Protein AF-A0A2S7XQF3-F1 (afdb_monomer_lite)

Sequence (252 aa):
MITVTHRFNPLVSTAALLLALSQPLLTAQADEQAVPAAAPAPAVQPAPAAAPEAAPSFAEAARAKSDARRAAMDEQRKQRYNELRARAAEIGMDMPEQAPWEMPFPAVDDAAMKQWQDEMQTRRQERLEQQEKMRNMTPDERRAQHEQRWKKMQDDAAARGMEMPAMPNWEEVEKRHQEMNDRFDQYRKTVEQFSDEQREAAKAVFGRSARSHQRELPCNCPEMDAPRRPQMPMPMMPQPPMPAPAAPAPAQ

Organism: NCBI:txid61644

Secondary structure (DSSP, 8-state):
--------------------------------------------PPP-PPPPPPPPPHHHHHHHHHHHHHHHHHHHHHHHHHHHHHHHHHTT----SS-TTTSPPP---HHHHHHHHHHHHHHHHHHHHHHHHHHHS-HHHHHHHHHHHHHHHHHHHHHTT----SS-THHHHHHHHHHHHHHHHHHHHHHHTS-HHHHHHHHHHHTTHHHHTTS-----S-----------------PPPPPPPPPPPPP-

pLDDT: mean 77.28, std 20.08, range [38.66, 98.12]

Foldseek 3Di:
DDDDDDDDDDDDDDDDDDDDDDDDDDDDDDDDDDDDDDDDDDDDDDDDDDDPDDDDDPVVVVVVVVVVVVVVVVVVVVVVVVVVQVVCVVVVHHDDPDDPVRPDDDPQPPVNVVVVVVVVVVVVVVVVVVVVVVVPDDPVNVVVVVVVVVVVVCVVCVVVVHDDDPDDCVVVVVVVVVVVVVVVVVVVVVLVPDDPVVNVVCCVVCVVVVVVVVPDPPPVPPPPVDPPPPPPPDPPDPDPPDPDPDDDDDDD

Radius of gyration: 35.38 Å; chains: 1; bounding box: 102×83×81 Å

Structure (mmCIF, N/CA/C/O backbone):
data_AF-A0A2S7XQF3-F1
#
_entry.id   AF-A0A2S7XQF3-F1
#
loop_
_atom_site.group_PDB
_atom_site.id
_atom_site.type_symbol
_atom_site.label_atom_id
_atom_site.label_alt_id
_atom_site.label_comp_id
_atom_site.label_asym_id
_atom_site.label_entity_id
_atom_site.label_seq_id
_atom_site.pdbx_PDB_ins_code
_atom_site.Cartn_x
_atom_site.Cartn_y
_atom_site.Cartn_z
_atom_site.occupancy
_atom_site.B_iso_or_equiv
_atom_site.auth_seq_id
_atom_site.auth_comp_id
_atom_site.auth_asym_id
_atom_site.auth_atom_id
_atom_site.pdbx_PDB_model_num
ATOM 1 N N . MET A 1 1 ? -57.176 -3.938 -6.787 1.00 45.09 1 MET A N 1
ATOM 2 C CA . MET A 1 1 ? -57.021 -4.267 -5.353 1.00 45.09 1 MET A CA 1
ATOM 3 C C . MET A 1 1 ? -56.209 -5.547 -5.272 1.00 45.09 1 MET A C 1
ATOM 5 O O . MET A 1 1 ? -56.710 -6.577 -5.693 1.00 45.09 1 MET A O 1
ATOM 9 N N . ILE A 1 2 ? -54.939 -5.464 -4.871 1.00 45.53 2 ILE A N 1
ATOM 10 C CA . ILE A 1 2 ? -54.019 -6.610 -4.824 1.00 45.53 2 ILE A CA 1
ATOM 11 C C . ILE A 1 2 ? -53.685 -6.853 -3.353 1.00 45.53 2 ILE A C 1
ATOM 13 O O . ILE A 1 2 ? -53.052 -6.018 -2.715 1.00 45.53 2 ILE A O 1
ATOM 17 N N . THR A 1 3 ? -54.165 -7.962 -2.803 1.00 52.94 3 THR A N 1
ATOM 18 C CA . THR A 1 3 ? -53.869 -8.408 -1.439 1.00 52.94 3 THR A CA 1
ATOM 19 C C . THR A 1 3 ? -52.548 -9.171 -1.427 1.00 52.94 3 THR A C 1
ATOM 21 O O . THR A 1 3 ? -52.457 -10.262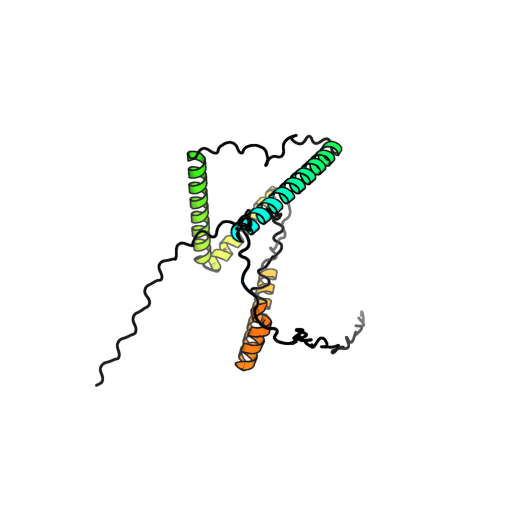 -1.987 1.00 52.94 3 THR A O 1
ATOM 24 N N . VAL A 1 4 ? -51.523 -8.598 -0.793 1.00 56.34 4 VAL A N 1
ATOM 25 C CA . VAL A 1 4 ? -50.217 -9.234 -0.574 1.00 56.34 4 VAL A CA 1
ATOM 26 C C . VAL A 1 4 ? -50.233 -9.942 0.783 1.00 56.34 4 VAL A C 1
ATOM 28 O O . VAL A 1 4 ? -50.249 -9.308 1.834 1.00 56.34 4 VAL A O 1
ATOM 31 N N . THR A 1 5 ? -50.249 -11.272 0.763 1.00 57.00 5 THR A N 1
ATOM 32 C CA . THR A 1 5 ? -50.093 -12.138 1.942 1.00 57.00 5 THR A CA 1
ATOM 33 C C . THR A 1 5 ? -48.616 -12.280 2.314 1.00 57.00 5 THR A C 1
ATOM 35 O O . THR A 1 5 ? -47.869 -12.981 1.631 1.00 57.00 5 THR A O 1
ATOM 38 N N . HIS A 1 6 ? -48.192 -11.653 3.414 1.00 54.91 6 HIS A N 1
ATOM 39 C CA . HIS A 1 6 ? -46.872 -11.873 4.012 1.00 54.91 6 HIS A CA 1
ATOM 40 C C . HIS A 1 6 ? -46.849 -13.186 4.808 1.00 54.91 6 HIS A C 1
ATOM 42 O O . HIS A 1 6 ? -47.640 -13.377 5.731 1.00 54.91 6 HIS A O 1
ATOM 48 N N . ARG A 1 7 ? -45.923 -14.092 4.470 1.00 61.28 7 ARG A N 1
ATOM 49 C CA . ARG A 1 7 ? -45.624 -15.285 5.275 1.00 61.28 7 ARG A CA 1
ATOM 50 C C . ARG A 1 7 ? -44.608 -14.925 6.361 1.00 61.28 7 ARG A C 1
ATOM 52 O O . ARG A 1 7 ? -43.475 -14.567 6.058 1.00 61.28 7 ARG A O 1
ATOM 59 N N . PHE A 1 8 ? -45.041 -15.020 7.614 1.00 56.00 8 PHE A N 1
ATOM 60 C CA . PHE A 1 8 ? -44.211 -14.931 8.814 1.00 56.00 8 PHE A CA 1
ATOM 61 C C . PHE A 1 8 ? -43.411 -16.234 8.982 1.00 56.00 8 PHE A C 1
ATOM 63 O O . PHE A 1 8 ? -44.011 -17.297 9.118 1.00 56.00 8 PHE A O 1
ATOM 70 N N . ASN A 1 9 ? -42.078 -16.158 8.999 1.00 48.88 9 ASN A N 1
ATOM 71 C CA . ASN A 1 9 ? -41.203 -17.259 9.420 1.00 48.88 9 ASN A CA 1
ATOM 72 C C . ASN A 1 9 ? -40.666 -16.951 10.829 1.00 48.88 9 ASN A C 1
ATOM 74 O O . ASN A 1 9 ? -39.838 -16.047 10.959 1.00 48.88 9 ASN A O 1
ATOM 78 N N . PRO A 1 10 ? -41.097 -17.662 11.887 1.00 60.97 10 PRO A N 1
ATOM 79 C CA . PRO A 1 10 ? -40.471 -17.548 13.196 1.00 60.97 10 PRO A CA 1
ATOM 80 C C . PRO A 1 10 ? -39.154 -18.336 13.202 1.00 60.97 10 PRO A C 1
ATOM 82 O O . PRO A 1 10 ? -39.147 -19.566 13.193 1.00 60.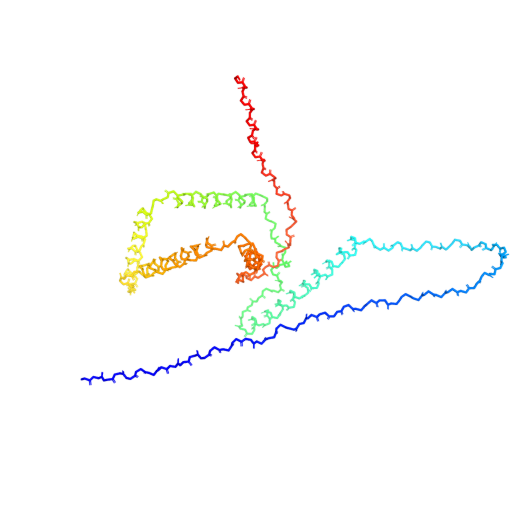97 10 PRO A O 1
ATOM 85 N N . LEU A 1 11 ? -38.025 -17.626 13.216 1.00 54.78 11 LEU A N 1
ATOM 86 C CA . LEU A 1 11 ? -36.726 -18.219 13.528 1.00 54.78 11 LEU A CA 1
ATOM 87 C C . LEU A 1 11 ? -36.658 -18.462 15.039 1.00 54.78 11 LEU A C 1
ATOM 89 O O . LEU A 1 11 ? -36.492 -17.537 15.833 1.00 54.78 11 LEU A O 1
ATOM 93 N N . VAL A 1 12 ? -36.843 -19.723 15.418 1.00 56.56 12 VAL A N 1
ATOM 94 C CA . VAL A 1 12 ? -36.672 -20.218 16.783 1.00 56.56 12 VAL A CA 1
ATOM 95 C C . VAL A 1 12 ? -35.179 -20.319 17.093 1.00 56.56 12 VAL A C 1
ATOM 97 O O . VAL A 1 12 ? -34.402 -20.917 16.355 1.00 56.56 12 VAL A O 1
ATOM 100 N N . SER A 1 13 ? -34.816 -19.697 18.208 1.00 45.16 13 SER A N 1
ATOM 101 C CA . SER A 1 13 ? -33.508 -19.688 18.851 1.00 45.16 13 SER A CA 1
ATOM 102 C C . SER A 1 13 ? -33.129 -21.078 19.382 1.00 45.16 13 SER A C 1
ATOM 104 O O . SER A 1 13 ? -33.892 -21.667 20.146 1.00 45.16 13 SER A O 1
ATOM 106 N N . THR A 1 14 ? -31.939 -21.583 19.043 1.00 48.72 14 THR A N 1
ATOM 107 C CA . THR A 1 14 ? -31.301 -22.719 19.733 1.00 48.72 14 THR A CA 1
ATOM 108 C C . THR A 1 14 ? -29.941 -22.286 20.264 1.00 48.72 14 THR A C 1
ATOM 110 O O . THR A 1 14 ? -28.915 -22.391 19.591 1.00 48.72 14 THR A O 1
ATOM 113 N N . ALA A 1 15 ? -29.960 -21.759 21.484 1.00 47.97 15 ALA A N 1
ATOM 114 C CA . ALA A 1 15 ? -28.793 -21.659 22.341 1.00 47.97 15 ALA A CA 1
ATOM 115 C C . ALA A 1 15 ? -28.404 -23.048 22.887 1.00 47.97 15 ALA A C 1
ATOM 117 O O . ALA A 1 15 ? -29.254 -23.925 23.020 1.00 47.97 15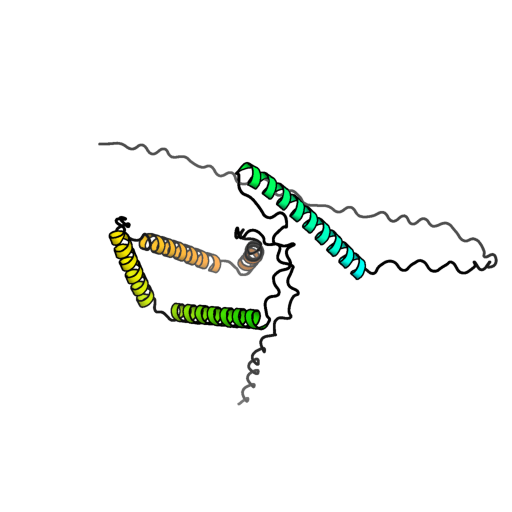 ALA A O 1
ATOM 118 N N . ALA A 1 16 ? -27.134 -23.161 23.287 1.00 49.22 16 ALA A N 1
ATOM 119 C CA . ALA A 1 16 ? -26.509 -24.242 24.054 1.00 49.22 16 ALA A CA 1
ATOM 120 C C . ALA A 1 16 ? -26.112 -25.512 23.282 1.00 49.22 16 ALA A C 1
ATOM 122 O O . ALA A 1 16 ? -26.896 -26.442 23.136 1.00 49.22 16 ALA A O 1
ATOM 123 N N . LEU A 1 17 ? -24.819 -25.617 22.945 1.00 49.56 17 LEU A N 1
ATOM 124 C CA . LEU A 1 17 ? -24.122 -26.901 23.021 1.00 49.56 17 LEU A CA 1
ATOM 125 C C . LEU A 1 17 ? -22.619 -26.715 23.323 1.00 49.56 17 LEU A C 1
ATOM 127 O O . LEU A 1 17 ? -21.814 -26.377 22.464 1.00 49.56 17 LEU A O 1
ATOM 131 N N . LEU A 1 18 ? -22.309 -26.956 24.599 1.00 49.53 18 LEU A N 1
ATOM 132 C CA . LEU A 1 18 ? -21.151 -27.684 25.129 1.00 49.53 18 LEU A CA 1
ATOM 133 C C . LEU A 1 18 ? -19.737 -27.079 25.042 1.00 49.53 18 LEU A C 1
ATOM 135 O O . LEU A 1 18 ? -18.893 -27.422 24.220 1.00 49.53 18 LEU A O 1
ATOM 139 N N . LEU A 1 19 ? -19.472 -26.306 26.095 1.00 49.16 19 LEU A N 1
ATOM 140 C CA . LEU A 1 19 ? -18.218 -26.209 26.835 1.00 49.16 19 LEU A CA 1
ATOM 141 C C . LEU A 1 19 ? -17.814 -27.602 27.382 1.00 49.16 19 LEU A C 1
ATOM 143 O O . LEU A 1 19 ? -18.357 -28.051 28.388 1.00 49.16 19 LEU A O 1
ATOM 147 N N . ALA A 1 20 ? -16.885 -28.304 26.737 1.00 48.72 20 ALA A N 1
ATOM 148 C CA . ALA A 1 20 ? -16.247 -29.492 27.312 1.00 48.72 20 ALA A CA 1
ATOM 149 C C . ALA A 1 20 ? -14.904 -29.749 26.627 1.00 48.72 20 ALA A C 1
ATOM 151 O O . ALA A 1 20 ? -14.877 -30.317 25.546 1.00 48.72 20 ALA A O 1
ATOM 152 N N . LEU A 1 21 ? -13.808 -29.307 27.250 1.00 47.75 21 LEU A N 1
ATOM 153 C CA . LEU A 1 21 ? -12.463 -29.898 27.150 1.00 47.75 21 LEU A CA 1
ATOM 154 C C . LEU A 1 21 ? -11.593 -29.291 28.266 1.00 47.75 21 LEU A C 1
ATOM 156 O O . LEU A 1 21 ? -10.608 -28.587 28.055 1.00 47.75 21 LEU A O 1
ATOM 160 N N . SER A 1 22 ? -12.025 -29.541 29.499 1.00 40.25 22 SER A N 1
ATOM 161 C CA . SER A 1 22 ? -11.222 -29.422 30.711 1.00 40.25 22 SER A CA 1
ATOM 162 C C . SER A 1 22 ? -10.484 -30.747 30.947 1.00 40.25 22 SER A C 1
ATOM 164 O O . SER A 1 22 ? -11.153 -31.738 31.212 1.00 40.25 22 SER A O 1
ATOM 166 N N . GLN A 1 23 ? -9.149 -30.726 30.789 1.00 47.47 23 GLN A N 1
ATOM 167 C CA . GLN A 1 23 ? -8.075 -31.285 31.656 1.00 47.47 23 GLN A CA 1
ATOM 168 C C . GLN A 1 23 ? -8.261 -32.679 32.327 1.00 47.47 23 GLN A C 1
ATOM 170 O O . GLN A 1 23 ? -9.360 -32.967 32.789 1.00 47.47 23 GLN A O 1
ATOM 175 N N . PRO A 1 24 ? -7.198 -33.515 32.516 1.00 54.47 24 PRO A N 1
ATOM 176 C CA . PRO A 1 24 ? -6.019 -33.124 33.315 1.00 54.47 24 PRO A CA 1
ATOM 177 C C . PRO A 1 24 ? -4.646 -33.768 32.994 1.00 54.47 24 PRO A C 1
ATOM 179 O O . PRO A 1 24 ? -4.492 -34.642 32.146 1.00 54.47 24 PRO A O 1
ATOM 182 N N . LEU A 1 25 ? -3.652 -33.256 33.737 1.00 51.41 25 LEU A N 1
ATOM 183 C CA . LEU A 1 25 ? -2.282 -33.730 33.947 1.00 51.41 25 LEU A CA 1
ATOM 184 C C . LEU A 1 25 ? -2.157 -35.249 34.161 1.00 51.41 25 LEU A C 1
ATOM 186 O O . LEU A 1 25 ? -2.931 -35.835 34.916 1.00 51.41 25 LEU A O 1
ATOM 190 N N . LEU A 1 26 ? -1.050 -35.820 33.675 1.00 51.59 26 LEU A N 1
ATOM 191 C CA . LEU A 1 26 ? -0.437 -36.997 34.289 1.00 51.59 26 LEU A CA 1
ATOM 192 C C . LEU A 1 26 ? 1.074 -36.794 34.451 1.00 51.59 26 LEU A C 1
ATOM 194 O O . LEU A 1 26 ? 1.835 -36.662 33.495 1.00 51.59 26 LEU A O 1
ATOM 198 N N . THR A 1 27 ? 1.450 -36.703 35.719 1.00 48.25 27 THR A N 1
ATOM 199 C CA . THR A 1 27 ? 2.789 -36.679 36.297 1.00 48.25 27 THR A CA 1
ATOM 200 C C . THR A 1 27 ? 3.363 -38.088 36.468 1.00 48.25 27 THR A C 1
ATOM 202 O O . THR A 1 27 ? 2.624 -39.010 36.793 1.00 48.25 27 THR A O 1
ATOM 205 N N . ALA A 1 28 ? 4.700 -38.140 36.420 1.00 45.84 28 ALA A N 1
ATOM 206 C CA . ALA A 1 28 ? 5.617 -39.046 37.125 1.00 45.84 28 ALA A CA 1
ATOM 207 C C . ALA A 1 28 ? 5.801 -40.492 36.625 1.00 45.84 28 ALA A C 1
ATOM 209 O O . ALA A 1 28 ? 4.890 -41.305 36.681 1.00 45.84 28 ALA A O 1
ATOM 210 N N . GLN A 1 29 ? 7.060 -40.839 36.325 1.00 43.69 29 GLN A N 1
ATOM 211 C CA . GLN A 1 29 ? 7.790 -41.841 37.112 1.00 43.69 29 GLN A CA 1
ATOM 212 C C . GLN A 1 29 ? 9.303 -41.704 36.876 1.00 43.69 29 GLN A C 1
ATOM 214 O O . GLN A 1 29 ? 9.803 -41.915 35.776 1.00 43.69 29 GLN A O 1
ATOM 219 N N . ALA A 1 30 ? 10.006 -41.287 37.928 1.00 42.38 30 ALA A N 1
ATOM 220 C CA . ALA A 1 30 ? 11.443 -41.441 38.075 1.00 42.38 30 ALA A CA 1
ATOM 221 C C . ALA A 1 30 ? 11.667 -42.753 38.836 1.00 42.38 30 ALA A C 1
ATOM 223 O O . ALA A 1 30 ? 11.103 -42.931 39.917 1.00 42.38 30 ALA A O 1
ATOM 224 N N . ASP A 1 31 ? 12.438 -43.666 38.253 1.00 45.09 31 ASP A N 1
ATOM 225 C CA . ASP A 1 31 ? 12.905 -44.873 38.927 1.00 45.09 31 ASP A CA 1
ATOM 226 C C . ASP A 1 31 ? 14.084 -44.512 39.839 1.00 45.09 31 ASP A C 1
ATOM 228 O O . ASP A 1 31 ? 15.155 -44.118 39.375 1.00 45.09 31 ASP A O 1
ATOM 232 N N . GLU A 1 32 ? 13.874 -44.658 41.145 1.00 43.06 32 GLU A N 1
ATOM 233 C CA . GLU A 1 32 ? 14.906 -44.611 42.176 1.00 43.06 32 GLU A CA 1
ATOM 234 C C . GLU A 1 32 ? 15.092 -46.040 42.704 1.00 43.06 32 GLU A C 1
ATOM 236 O O . GLU A 1 32 ? 14.307 -46.537 43.512 1.00 43.06 32 GLU A O 1
ATOM 241 N N . GLN A 1 33 ? 16.114 -46.736 42.199 1.00 49.88 33 GLN A N 1
ATOM 242 C CA . GLN A 1 33 ? 16.568 -48.021 42.730 1.00 49.88 33 GLN A CA 1
ATOM 243 C C . GLN A 1 33 ? 17.869 -47.815 43.508 1.00 49.88 33 GLN A C 1
ATOM 245 O O . GLN A 1 33 ? 18.918 -47.521 42.937 1.00 49.88 33 GLN A O 1
ATOM 250 N N . ALA A 1 34 ? 17.786 -48.007 44.824 1.00 46.47 34 ALA A N 1
ATOM 251 C CA . ALA A 1 34 ? 18.917 -48.105 45.734 1.00 46.47 34 ALA A CA 1
ATOM 252 C C . ALA A 1 34 ? 19.248 -49.581 46.021 1.00 46.47 34 ALA A C 1
ATOM 254 O O . ALA A 1 34 ? 18.375 -50.347 46.425 1.00 46.47 34 ALA A O 1
ATOM 255 N N . VAL A 1 35 ? 20.520 -49.964 45.872 1.00 48.16 35 VAL A N 1
ATOM 256 C CA . VAL A 1 35 ? 21.140 -51.178 46.451 1.00 48.16 35 VAL A CA 1
ATOM 257 C C . VAL A 1 35 ? 22.641 -50.891 46.711 1.00 48.16 35 VAL A C 1
ATOM 259 O O . VAL A 1 35 ? 23.136 -49.866 46.242 1.00 48.16 35 VAL A O 1
ATOM 262 N N . PRO A 1 36 ? 23.375 -51.674 47.532 1.00 51.50 36 PRO A N 1
ATOM 263 C CA . PRO A 1 36 ? 24.130 -51.144 48.660 1.00 51.50 36 PRO A CA 1
ATOM 264 C C . PRO A 1 36 ? 25.654 -51.185 48.459 1.00 51.50 36 PRO A C 1
ATOM 266 O O . PRO A 1 36 ? 26.186 -51.772 47.520 1.00 51.50 36 PRO A O 1
ATOM 269 N N . ALA A 1 37 ? 26.343 -50.559 49.413 1.00 48.84 37 ALA A N 1
ATOM 270 C CA . ALA A 1 37 ? 27.786 -50.398 49.517 1.00 48.84 37 ALA A CA 1
ATOM 271 C C . ALA A 1 37 ? 28.604 -51.706 49.456 1.00 48.84 37 ALA A C 1
ATOM 273 O O . ALA A 1 37 ? 28.355 -52.649 50.207 1.00 48.84 37 ALA A O 1
ATOM 274 N N . ALA A 1 38 ? 29.669 -51.682 48.646 1.00 44.72 38 ALA A N 1
ATOM 275 C CA . ALA A 1 38 ? 30.794 -52.612 48.687 1.00 44.72 38 ALA A CA 1
ATOM 276 C C . ALA A 1 38 ? 32.123 -51.828 48.733 1.00 44.72 38 ALA A C 1
ATOM 278 O O . ALA A 1 38 ? 32.257 -50.762 48.135 1.00 44.72 38 ALA A O 1
ATOM 279 N N . ALA A 1 39 ? 33.069 -52.357 49.510 1.00 47.22 39 ALA A N 1
ATOM 280 C CA . ALA A 1 39 ? 34.340 -51.762 49.929 1.00 47.22 39 ALA A CA 1
ATOM 281 C C . ALA A 1 39 ? 35.325 -51.420 48.779 1.00 47.22 39 ALA A C 1
ATOM 283 O O . ALA A 1 39 ? 35.248 -52.018 47.705 1.00 47.22 39 ALA A O 1
ATOM 284 N N . PRO A 1 40 ? 36.284 -50.492 48.999 1.00 49.59 40 PRO A N 1
ATOM 285 C CA . PRO A 1 40 ? 37.162 -49.984 47.949 1.00 49.59 40 PRO A CA 1
ATOM 286 C C . PRO A 1 40 ? 38.357 -50.915 47.687 1.00 49.59 40 PRO A C 1
ATOM 288 O O . PRO A 1 40 ? 39.056 -51.328 48.611 1.00 49.59 40 PRO A O 1
ATOM 291 N N . ALA A 1 41 ? 38.626 -51.182 46.409 1.00 47.12 41 ALA A N 1
ATOM 292 C CA . ALA A 1 41 ? 39.859 -51.787 45.905 1.00 47.12 41 ALA A CA 1
ATOM 293 C C . ALA A 1 41 ? 40.591 -50.778 44.986 1.00 47.12 41 ALA A C 1
ATOM 295 O O . ALA A 1 41 ? 39.946 -49.884 44.432 1.00 47.12 41 ALA A O 1
ATOM 296 N N . PRO A 1 42 ? 41.930 -50.854 44.872 1.00 50.09 42 PRO A N 1
ATOM 297 C CA . PRO A 1 42 ? 42.778 -49.730 44.476 1.00 50.09 42 PRO A CA 1
ATOM 298 C C . PRO A 1 42 ? 42.714 -49.371 42.985 1.00 50.09 42 PRO A C 1
ATOM 300 O O . PRO A 1 42 ? 42.532 -50.215 42.111 1.00 50.09 42 PRO A O 1
ATOM 303 N N . ALA A 1 43 ? 42.909 -48.075 42.736 1.00 51.12 43 ALA A N 1
ATOM 304 C CA . ALA A 1 43 ? 42.831 -47.403 41.448 1.00 51.12 43 ALA A CA 1
ATOM 305 C C . ALA A 1 43 ? 43.824 -47.947 40.406 1.00 51.12 43 ALA A C 1
ATOM 307 O O . ALA A 1 43 ? 45.040 -47.828 40.557 1.00 51.12 43 ALA A O 1
ATOM 308 N N . VAL A 1 44 ? 43.281 -48.444 39.295 1.00 51.59 44 VAL A N 1
ATOM 309 C CA . VAL A 1 44 ? 43.987 -48.560 38.016 1.00 51.59 44 VAL A CA 1
ATOM 310 C C . VAL A 1 44 ? 43.692 -47.277 37.244 1.00 51.59 44 VAL A C 1
ATOM 312 O O . VAL A 1 44 ? 42.535 -46.994 36.945 1.00 51.59 44 VAL A O 1
ATOM 315 N N . GLN A 1 45 ? 44.716 -46.469 36.967 1.00 53.50 45 GLN A N 1
ATOM 316 C CA . GLN A 1 45 ? 44.574 -45.268 36.142 1.00 53.50 45 GLN A CA 1
ATOM 317 C C . GLN A 1 45 ? 44.315 -45.677 34.680 1.00 53.50 45 GLN A C 1
ATOM 319 O O . GLN A 1 45 ? 45.162 -46.359 34.098 1.00 53.50 45 GLN A O 1
ATOM 324 N N . PRO A 1 46 ? 43.185 -45.288 34.060 1.00 51.78 46 PRO A N 1
ATOM 325 C CA . PRO A 1 46 ? 43.005 -45.437 32.625 1.00 51.78 46 PRO A CA 1
ATOM 326 C C . PRO A 1 46 ? 43.831 -44.381 31.879 1.00 51.78 46 PRO A C 1
ATOM 328 O O . PRO A 1 46 ? 43.881 -43.212 32.265 1.00 51.78 46 PRO A O 1
ATOM 331 N N . ALA A 1 47 ? 44.478 -44.816 30.798 1.00 53.47 47 ALA A N 1
ATOM 332 C CA . ALA A 1 47 ? 45.167 -43.963 29.836 1.00 53.47 47 ALA A CA 1
ATOM 333 C C . ALA A 1 47 ? 44.243 -42.834 29.325 1.00 53.47 47 ALA A C 1
ATOM 335 O O . ALA A 1 47 ? 43.031 -43.047 29.228 1.00 53.47 47 ALA A O 1
ATOM 336 N N . PRO A 1 48 ? 44.779 -41.646 28.981 1.00 53.88 48 PRO A N 1
ATOM 337 C CA . PRO A 1 48 ? 43.969 -40.524 28.523 1.00 53.88 48 PRO A CA 1
ATOM 338 C C . PRO A 1 48 ? 43.209 -40.907 27.250 1.00 53.88 48 PRO A C 1
ATOM 340 O O . PRO A 1 48 ? 43.800 -41.128 26.193 1.00 53.88 48 PRO A O 1
ATOM 343 N N . ALA A 1 49 ? 41.885 -40.990 27.372 1.00 56.19 49 ALA A N 1
ATOM 344 C CA . ALA A 1 49 ? 40.985 -41.062 26.238 1.00 56.19 49 ALA A CA 1
ATOM 345 C C . ALA A 1 49 ? 41.185 -39.808 25.376 1.00 56.19 49 ALA A C 1
ATOM 347 O O . ALA A 1 49 ? 41.244 -38.692 25.898 1.00 56.19 49 ALA A O 1
ATOM 348 N N . ALA A 1 50 ? 41.305 -40.003 24.062 1.00 57.84 50 ALA A N 1
ATOM 349 C CA . ALA A 1 50 ? 41.277 -38.915 23.097 1.00 57.84 50 ALA A CA 1
ATOM 350 C C . ALA A 1 50 ? 40.054 -38.029 23.378 1.00 57.84 50 ALA A C 1
ATOM 352 O O . ALA A 1 50 ? 38.946 -38.538 23.561 1.00 57.84 50 ALA A O 1
ATOM 353 N N . ALA A 1 51 ? 40.280 -36.718 23.475 1.00 53.78 51 ALA A N 1
ATOM 354 C CA . ALA A 1 51 ? 39.224 -35.756 23.746 1.00 53.78 51 ALA A CA 1
ATOM 355 C C . ALA A 1 51 ? 38.087 -35.941 22.722 1.00 53.78 51 ALA A C 1
ATOM 357 O O . ALA A 1 51 ? 38.376 -35.992 21.523 1.00 53.78 51 ALA A O 1
ATOM 358 N N . PRO A 1 52 ? 36.818 -36.064 23.155 1.00 61.09 52 PRO A N 1
ATOM 359 C CA . PRO A 1 52 ? 35.703 -36.103 22.223 1.00 61.09 52 PRO A CA 1
ATOM 360 C C . PRO A 1 52 ? 35.695 -34.798 21.422 1.00 61.09 52 PRO A C 1
ATOM 362 O O . PRO A 1 52 ? 35.814 -33.717 22.004 1.00 61.09 52 PRO A O 1
ATOM 365 N N . GLU A 1 53 ? 35.583 -34.905 20.096 1.00 62.56 53 GLU A N 1
ATOM 366 C CA . GLU A 1 53 ? 35.362 -33.753 19.221 1.00 62.56 53 GLU A CA 1
ATOM 367 C C . GLU A 1 53 ? 34.225 -32.907 19.802 1.00 62.56 53 GLU A C 1
ATOM 369 O O . GLU A 1 53 ? 33.137 -33.411 20.100 1.00 62.56 53 GLU A O 1
ATOM 374 N N . ALA A 1 54 ? 34.507 -31.627 20.048 1.00 70.88 54 ALA A N 1
ATOM 375 C CA . ALA A 1 54 ? 33.547 -30.722 20.654 1.00 70.88 54 ALA A CA 1
ATOM 376 C C . ALA A 1 54 ? 32.292 -30.652 19.772 1.00 70.88 54 ALA A C 1
ATOM 378 O O . ALA A 1 54 ? 32.374 -30.330 18.586 1.00 70.88 54 ALA A O 1
ATOM 379 N N . ALA A 1 55 ? 31.130 -30.961 20.352 1.00 77.31 55 ALA A N 1
ATOM 380 C CA . ALA A 1 55 ? 29.855 -30.847 19.656 1.00 77.31 55 ALA A CA 1
ATOM 381 C C . ALA A 1 55 ? 29.654 -29.406 19.140 1.00 77.31 55 ALA A C 1
ATOM 383 O O . ALA A 1 55 ? 30.041 -28.459 19.836 1.00 77.31 55 ALA A O 1
ATOM 384 N N . PRO A 1 56 ? 29.037 -29.219 17.955 1.00 78.31 56 PRO A N 1
ATOM 385 C CA . PRO A 1 56 ? 28.812 -27.892 17.402 1.00 78.31 56 PRO A CA 1
ATOM 386 C C . PRO A 1 56 ? 27.989 -27.051 18.372 1.00 78.31 56 PRO A C 1
ATOM 388 O O . PRO A 1 56 ? 27.025 -27.519 18.988 1.00 78.31 56 PRO A O 1
ATOM 391 N N . SER A 1 57 ? 28.355 -25.781 18.489 1.00 89.62 57 SER A N 1
ATOM 392 C CA . SER A 1 57 ? 27.603 -24.834 19.298 1.00 89.62 57 SER A CA 1
ATOM 393 C C . SER A 1 57 ? 26.170 -24.688 18.769 1.00 89.62 57 SER A C 1
ATOM 395 O O . SER A 1 57 ? 25.891 -24.848 17.577 1.00 89.62 57 SER A O 1
ATOM 397 N N . PHE A 1 58 ? 25.236 -24.303 19.642 1.00 89.19 58 PHE A N 1
ATOM 398 C CA . PHE A 1 58 ? 23.851 -24.028 19.239 1.00 89.19 58 PHE A CA 1
ATOM 399 C C . PHE A 1 58 ? 23.762 -23.015 18.081 1.00 89.19 58 PHE A C 1
ATOM 401 O O . PHE A 1 58 ? 22.923 -23.153 17.191 1.00 89.19 58 PHE A O 1
ATOM 408 N N . ALA A 1 59 ? 24.649 -22.013 18.060 1.00 89.62 59 ALA A N 1
ATOM 409 C CA . ALA A 1 59 ? 24.701 -21.012 16.999 1.00 89.62 59 ALA A CA 1
ATOM 410 C C . ALA A 1 59 ? 25.099 -21.617 15.640 1.00 89.62 59 ALA A C 1
ATOM 412 O O . ALA A 1 59 ? 24.528 -21.245 14.615 1.00 89.62 59 ALA A O 1
ATOM 413 N N . GLU A 1 60 ? 26.041 -22.560 15.618 1.00 91.56 60 GLU A N 1
ATOM 414 C CA . GLU A 1 60 ? 26.453 -23.269 14.400 1.00 91.56 60 GLU A CA 1
ATOM 415 C C . GLU A 1 60 ? 25.354 -24.205 13.903 1.00 91.56 60 GLU A C 1
ATOM 417 O O . GLU A 1 60 ? 25.019 -24.173 12.719 1.00 91.56 60 GLU A O 1
ATOM 422 N N . ALA A 1 61 ? 24.706 -24.948 14.804 1.00 91.62 61 ALA A N 1
ATOM 423 C CA . ALA A 1 61 ? 23.560 -25.786 14.454 1.00 91.62 61 ALA A CA 1
ATOM 424 C C . ALA A 1 61 ? 22.391 -24.957 13.880 1.00 91.62 61 ALA A C 1
ATOM 426 O O . ALA A 1 61 ? 21.747 -25.361 12.908 1.00 91.62 61 ALA A O 1
ATOM 427 N N . ALA A 1 62 ? 22.129 -23.768 14.438 1.00 91.50 62 ALA A N 1
ATOM 428 C CA . ALA A 1 62 ? 21.104 -22.857 13.932 1.00 91.50 62 ALA A CA 1
ATOM 429 C C . ALA A 1 62 ? 21.443 -22.301 12.537 1.00 91.50 62 ALA A C 1
ATOM 431 O O . ALA A 1 62 ? 20.555 -22.233 11.682 1.00 91.50 62 ALA A O 1
ATOM 432 N N . ARG A 1 63 ? 22.712 -21.942 12.285 1.00 94.31 63 ARG A N 1
ATOM 433 C CA . ARG A 1 63 ? 23.187 -21.513 10.956 1.00 94.31 63 ARG A CA 1
ATOM 434 C C . ARG A 1 63 ? 23.063 -22.639 9.934 1.00 94.31 63 ARG A C 1
ATOM 436 O O . ARG A 1 63 ? 22.391 -22.446 8.929 1.00 94.31 63 ARG A O 1
ATOM 443 N N . ALA A 1 64 ? 23.558 -23.836 10.251 1.00 94.94 64 ALA A N 1
ATOM 444 C CA . ALA A 1 64 ? 23.464 -24.999 9.370 1.00 94.94 64 ALA A CA 1
ATOM 445 C C . ALA A 1 64 ? 22.007 -25.333 9.004 1.00 94.94 64 ALA A C 1
ATOM 447 O O . ALA A 1 64 ? 21.685 -25.577 7.842 1.00 94.94 64 ALA A O 1
ATOM 448 N N . LYS A 1 65 ? 21.085 -25.267 9.976 1.00 94.75 65 LYS A N 1
ATOM 449 C CA . LYS A 1 65 ? 19.649 -25.458 9.721 1.00 94.75 65 LYS A CA 1
ATOM 450 C C . LYS A 1 65 ? 19.059 -24.366 8.823 1.00 94.75 65 LYS A C 1
ATOM 452 O O . LYS A 1 65 ? 18.188 -24.654 8.002 1.00 94.75 65 LYS A O 1
ATOM 457 N N . SER A 1 66 ? 19.491 -23.118 8.996 1.00 93.31 66 SER A N 1
ATOM 458 C CA . SER A 1 66 ? 19.076 -22.004 8.140 1.00 93.31 66 SER A CA 1
ATOM 459 C C . SER A 1 66 ? 19.571 -22.188 6.705 1.00 93.31 66 SER A C 1
ATOM 461 O O . SER A 1 66 ? 18.794 -22.003 5.770 1.00 93.31 66 SER A O 1
ATOM 463 N N . ASP A 1 67 ? 20.825 -22.596 6.529 1.00 95.50 67 ASP A N 1
ATOM 464 C CA . ASP A 1 67 ? 21.428 -22.813 5.213 1.00 95.50 67 ASP A CA 1
ATOM 465 C C . ASP A 1 67 ? 20.779 -23.996 4.491 1.00 95.50 67 ASP A C 1
ATOM 467 O O . ASP A 1 67 ? 20.414 -23.875 3.323 1.00 95.50 67 ASP A O 1
ATOM 471 N N . ALA A 1 68 ? 20.502 -25.091 5.207 1.00 96.06 68 ALA A N 1
ATOM 472 C CA . ALA A 1 68 ? 19.752 -26.225 4.668 1.00 96.06 68 ALA A CA 1
ATOM 473 C C . ALA A 1 68 ? 18.343 -25.820 4.204 1.00 96.06 68 ALA A C 1
ATOM 475 O O . ALA A 1 68 ? 17.887 -26.237 3.140 1.00 96.06 68 ALA A O 1
ATOM 476 N N . ARG A 1 69 ? 17.651 -24.963 4.969 1.00 96.38 69 ARG A N 1
ATOM 477 C CA . ARG A 1 69 ? 16.341 -24.436 4.564 1.00 96.38 69 ARG A CA 1
ATOM 478 C C . ARG A 1 69 ? 16.445 -23.562 3.317 1.00 96.38 69 ARG A C 1
ATOM 480 O O . ARG A 1 69 ? 15.596 -23.677 2.441 1.00 96.38 69 ARG A O 1
ATOM 487 N N . ARG A 1 70 ? 17.461 -22.698 3.235 1.00 94.50 70 ARG A N 1
ATOM 488 C CA . ARG A 1 70 ? 17.691 -21.852 2.058 1.00 94.50 70 ARG A CA 1
ATOM 489 C C . ARG A 1 70 ? 17.957 -22.709 0.818 1.00 94.50 70 ARG A C 1
ATOM 491 O O . ARG A 1 70 ? 17.293 -22.501 -0.189 1.00 94.50 70 ARG A O 1
ATOM 498 N N . ALA A 1 71 ? 18.820 -23.719 0.926 1.00 96.00 71 ALA A N 1
ATOM 499 C CA . ALA A 1 71 ? 19.106 -24.644 -0.169 1.00 96.00 71 ALA A CA 1
ATOM 500 C C . ALA A 1 71 ? 17.844 -25.379 -0.656 1.00 96.00 71 ALA A C 1
ATOM 502 O O . ALA A 1 71 ? 17.587 -25.427 -1.857 1.00 96.00 71 ALA A O 1
ATOM 503 N N . ALA A 1 72 ? 17.011 -25.874 0.267 1.00 96.31 72 ALA A N 1
ATOM 504 C CA . ALA A 1 72 ? 15.747 -26.524 -0.082 1.00 96.31 72 ALA A CA 1
ATOM 505 C C . ALA A 1 72 ? 14.765 -25.569 -0.792 1.00 96.31 72 ALA A C 1
ATOM 507 O O . ALA A 1 72 ? 14.098 -25.957 -1.750 1.00 96.31 72 ALA A O 1
ATOM 508 N N . MET A 1 73 ? 14.685 -24.309 -0.352 1.00 95.44 73 MET A N 1
ATOM 509 C CA . MET A 1 73 ? 13.847 -23.293 -1.001 1.00 95.44 73 MET A CA 1
ATOM 510 C C . MET A 1 73 ? 14.353 -22.935 -2.402 1.00 95.44 73 MET A C 1
ATOM 512 O O . MET A 1 73 ? 13.544 -22.783 -3.318 1.00 95.44 73 MET A O 1
ATOM 516 N N . ASP A 1 74 ? 15.671 -22.836 -2.588 1.00 94.88 74 ASP A N 1
ATOM 517 C CA . ASP A 1 74 ? 16.279 -22.572 -3.894 1.00 94.88 74 ASP A CA 1
ATOM 518 C C . ASP A 1 74 ? 16.015 -23.723 -4.873 1.00 94.88 74 ASP A C 1
ATOM 520 O O . ASP A 1 74 ? 15.675 -23.479 -6.032 1.00 94.88 74 ASP A O 1
ATOM 524 N N . GLU A 1 75 ? 16.077 -24.974 -4.413 1.00 96.56 75 GLU A N 1
ATOM 525 C CA . GLU A 1 75 ? 15.733 -26.141 -5.229 1.00 96.56 75 GLU A CA 1
ATOM 526 C C . GLU A 1 75 ? 14.255 -26.128 -5.652 1.00 96.56 75 GLU A C 1
ATOM 528 O O . GLU A 1 75 ? 13.951 -26.237 -6.843 1.00 96.56 75 GLU A O 1
ATOM 533 N N . GLN A 1 76 ? 13.331 -25.879 -4.717 1.00 96.31 76 GLN A N 1
ATOM 534 C CA . GLN A 1 76 ? 11.905 -25.726 -5.039 1.00 96.31 76 GLN A CA 1
ATOM 535 C C . GLN A 1 76 ? 11.648 -24.566 -6.007 1.00 96.31 76 GLN A C 1
ATOM 537 O O . GLN A 1 76 ? 10.746 -24.618 -6.845 1.00 96.31 76 GLN A O 1
ATOM 542 N N . ARG A 1 77 ? 12.417 -23.479 -5.901 1.00 96.12 77 ARG A N 1
ATOM 543 C CA . ARG A 1 77 ? 12.311 -22.339 -6.815 1.00 96.12 77 ARG A CA 1
ATOM 544 C C . ARG A 1 77 ? 12.735 -22.719 -8.234 1.00 96.12 77 ARG A C 1
ATOM 546 O O . ARG A 1 77 ? 12.038 -22.354 -9.178 1.00 96.12 77 ARG A O 1
ATOM 553 N N . LYS A 1 78 ? 13.825 -23.479 -8.381 1.00 96.25 78 LYS A N 1
ATOM 554 C CA . LYS A 1 78 ? 14.296 -24.002 -9.676 1.00 96.25 78 LYS A CA 1
ATOM 555 C C . LYS A 1 78 ? 13.288 -24.963 -10.299 1.00 96.25 78 LYS A C 1
ATOM 557 O O . LYS A 1 78 ? 12.969 -24.819 -11.475 1.00 96.25 78 LYS A O 1
ATOM 562 N N . GLN A 1 79 ? 12.730 -25.880 -9.507 1.00 97.38 79 GLN A N 1
ATOM 563 C CA . GLN A 1 79 ? 11.687 -26.804 -9.968 1.00 97.38 79 GLN A CA 1
ATOM 564 C C . GLN A 1 79 ? 10.475 -26.042 -10.521 1.00 97.38 79 GLN A C 1
ATOM 566 O O . GLN A 1 79 ? 10.102 -26.238 -11.677 1.00 97.38 79 GLN A O 1
ATOM 571 N N . ARG A 1 80 ? 9.947 -25.076 -9.755 1.00 97.56 80 ARG A N 1
ATOM 572 C CA . ARG A 1 80 ? 8.835 -24.216 -10.199 1.00 97.56 80 ARG A CA 1
ATOM 573 C C . ARG A 1 80 ? 9.149 -23.445 -11.483 1.00 97.56 80 ARG A C 1
ATOM 575 O O . ARG A 1 80 ? 8.258 -23.239 -12.301 1.00 97.56 80 ARG A O 1
ATOM 582 N N . TYR A 1 81 ? 10.394 -23.012 -11.674 1.00 97.25 81 TYR A N 1
ATOM 583 C CA . TYR A 1 81 ? 10.796 -22.313 -12.895 1.00 97.25 81 TYR A CA 1
ATOM 584 C C . TYR A 1 81 ? 10.806 -23.220 -14.124 1.00 97.25 81 TYR A C 1
ATOM 586 O O . TYR A 1 81 ? 10.319 -22.827 -15.180 1.00 97.25 81 TYR A O 1
ATOM 594 N N . ASN A 1 82 ? 11.323 -24.440 -13.978 1.00 96.94 82 ASN A N 1
ATOM 595 C CA . ASN A 1 82 ? 11.363 -25.416 -15.062 1.00 96.94 82 ASN A CA 1
ATOM 596 C C . ASN A 1 82 ? 9.949 -25.831 -15.484 1.00 96.94 82 ASN A C 1
ATOM 598 O O . ASN A 1 82 ? 9.659 -25.902 -16.676 1.00 96.94 82 ASN A O 1
ATOM 602 N N . GLU A 1 83 ? 9.050 -26.028 -14.517 1.00 97.75 83 GLU A N 1
ATOM 603 C CA . GLU A 1 83 ? 7.630 -26.270 -14.791 1.00 97.75 83 GLU A CA 1
ATOM 604 C C . GLU A 1 83 ? 6.980 -25.089 -15.521 1.00 97.75 83 GLU A C 1
ATOM 606 O O . GLU A 1 83 ? 6.241 -25.282 -16.487 1.00 97.75 83 GLU A O 1
ATOM 611 N N . LEU A 1 84 ? 7.268 -23.858 -15.087 1.00 97.81 84 LEU A N 1
ATOM 612 C CA . LEU A 1 84 ? 6.758 -22.654 -15.737 1.00 97.81 84 LEU A CA 1
ATOM 613 C C . LEU A 1 84 ? 7.258 -22.542 -17.183 1.00 97.81 84 LEU A C 1
ATOM 615 O O . LEU A 1 84 ? 6.469 -22.218 -18.067 1.00 97.81 84 LEU A O 1
ATOM 619 N N . ARG A 1 85 ? 8.532 -22.865 -17.437 1.00 97.88 85 ARG A N 1
ATOM 620 C CA . ARG A 1 85 ? 9.103 -22.896 -18.790 1.00 97.88 85 ARG A CA 1
ATOM 621 C C . ARG A 1 85 ? 8.426 -23.945 -19.665 1.00 97.88 85 ARG A C 1
ATOM 623 O O . ARG A 1 85 ? 8.089 -23.635 -20.802 1.00 97.88 85 ARG A O 1
ATOM 630 N N . ALA A 1 86 ? 8.198 -25.152 -19.147 1.00 97.69 86 ALA A N 1
ATOM 631 C CA . ALA A 1 86 ? 7.497 -26.199 -19.888 1.00 97.69 86 ALA A CA 1
ATOM 632 C C . ALA A 1 86 ? 6.088 -25.739 -20.304 1.00 97.69 86 ALA A C 1
ATOM 634 O O . ALA A 1 86 ? 5.729 -25.837 -21.474 1.00 97.69 86 ALA A O 1
ATOM 635 N N . ARG A 1 87 ? 5.335 -25.127 -19.381 1.00 98.06 87 ARG A N 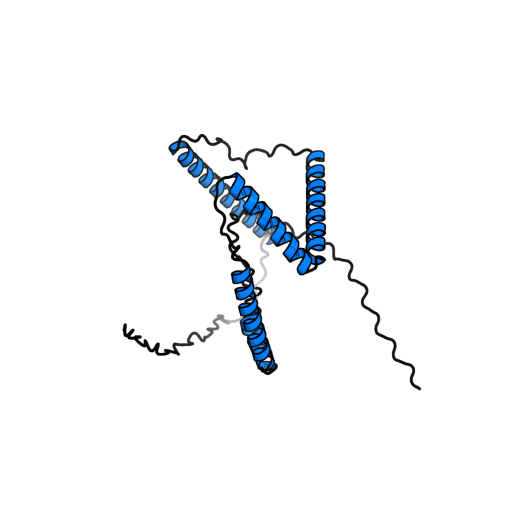1
ATOM 636 C CA . ARG A 1 87 ? 4.004 -24.563 -19.675 1.00 98.06 87 ARG A CA 1
ATOM 637 C C . ARG A 1 87 ? 4.046 -23.395 -20.659 1.00 98.06 87 ARG A C 1
ATOM 639 O O . ARG A 1 87 ? 3.156 -23.265 -21.490 1.00 98.06 87 ARG A O 1
ATOM 646 N N . ALA A 1 88 ? 5.054 -22.531 -20.569 1.00 97.69 88 ALA A N 1
ATOM 647 C CA . ALA A 1 88 ? 5.220 -21.433 -21.516 1.00 97.69 88 ALA A CA 1
ATOM 648 C C . ALA A 1 88 ? 5.495 -21.964 -22.933 1.00 97.69 88 ALA A C 1
ATOM 650 O O . ALA A 1 88 ? 4.861 -21.508 -23.886 1.00 97.69 88 ALA A O 1
ATOM 651 N N . ALA A 1 89 ? 6.341 -22.992 -23.053 1.00 97.56 89 ALA A N 1
ATOM 652 C CA . ALA A 1 89 ? 6.636 -23.649 -24.322 1.00 97.56 89 ALA A CA 1
ATOM 653 C C . ALA A 1 89 ? 5.390 -24.303 -24.948 1.00 97.56 89 ALA A C 1
ATOM 655 O O . ALA A 1 89 ? 5.199 -24.196 -26.158 1.00 97.56 89 ALA A O 1
ATOM 656 N N . GLU A 1 90 ? 4.500 -24.897 -24.145 1.00 98.06 90 GLU A N 1
ATOM 657 C CA . GLU A 1 90 ? 3.209 -25.432 -24.619 1.00 98.06 90 GLU A CA 1
ATOM 658 C C . GLU A 1 90 ? 2.308 -24.356 -25.256 1.00 98.06 90 GLU A C 1
ATOM 660 O O . GLU A 1 90 ? 1.544 -24.653 -26.173 1.00 98.06 90 GLU A O 1
ATOM 665 N N . ILE A 1 91 ? 2.415 -23.098 -24.812 1.00 98.12 91 ILE A N 1
ATOM 666 C CA . ILE A 1 91 ? 1.643 -21.949 -25.328 1.00 98.12 91 ILE A CA 1
ATOM 667 C C . ILE A 1 91 ? 2.411 -21.220 -26.456 1.00 98.12 91 ILE A C 1
ATOM 669 O O . ILE A 1 91 ? 1.928 -20.241 -27.025 1.00 98.12 91 ILE A O 1
ATOM 673 N N . GLY A 1 92 ? 3.606 -21.696 -26.822 1.00 97.31 92 GLY A N 1
ATOM 674 C CA . GLY A 1 92 ? 4.466 -21.060 -27.824 1.00 97.31 92 GLY A CA 1
ATOM 675 C C . GLY A 1 92 ? 5.168 -19.794 -27.324 1.00 97.31 92 GLY A C 1
ATOM 676 O O . GLY A 1 92 ? 5.599 -18.974 -28.133 1.00 97.31 92 GLY A O 1
ATOM 677 N N . MET A 1 93 ? 5.275 -19.614 -26.004 1.00 97.62 93 MET A N 1
ATOM 678 C CA . MET A 1 93 ? 6.033 -18.529 -25.389 1.00 97.62 93 MET A CA 1
ATOM 679 C C . MET A 1 93 ? 7.418 -19.030 -24.977 1.00 97.62 93 MET A C 1
ATOM 681 O O . MET A 1 93 ? 7.544 -19.930 -24.149 1.00 97.62 93 MET A O 1
ATOM 685 N N . ASP A 1 94 ? 8.462 -18.424 -25.538 1.00 95.56 94 ASP A N 1
ATOM 686 C CA . ASP A 1 94 ? 9.839 -18.744 -25.174 1.00 95.56 94 ASP A CA 1
ATOM 687 C C . ASP A 1 94 ? 10.228 -18.035 -23.867 1.00 95.56 94 ASP A C 1
ATOM 689 O O . ASP A 1 94 ? 10.046 -16.823 -23.716 1.00 95.56 94 ASP A O 1
ATOM 693 N N . MET A 1 95 ? 10.731 -18.801 -22.899 1.00 96.50 95 MET A N 1
ATOM 694 C CA . MET A 1 95 ? 11.197 -18.287 -21.611 1.00 96.50 95 MET A CA 1
ATOM 695 C C . MET A 1 95 ? 12.709 -18.486 -21.484 1.00 96.50 95 MET A C 1
ATOM 697 O O . MET A 1 95 ? 13.199 -19.549 -21.861 1.00 96.50 95 MET A O 1
ATOM 701 N N . PRO A 1 96 ? 13.444 -17.534 -20.870 1.00 95.56 96 PRO A N 1
ATOM 702 C CA . PRO A 1 96 ? 14.891 -17.643 -20.703 1.00 95.56 96 PRO A CA 1
ATOM 703 C C . PRO A 1 96 ? 15.326 -18.978 -20.086 1.00 95.56 96 PRO A C 1
ATOM 705 O O . PRO A 1 96 ? 14.702 -19.466 -19.138 1.00 95.56 96 PRO A O 1
ATOM 708 N N . GLU A 1 97 ? 16.423 -19.552 -20.595 1.00 94.44 97 GLU A N 1
ATOM 709 C CA . GLU A 1 97 ? 17.000 -20.798 -20.069 1.00 94.44 97 GLU A CA 1
ATOM 710 C C . GLU A 1 97 ? 17.553 -20.631 -18.643 1.00 94.44 97 GLU A C 1
ATOM 712 O O . GLU A 1 97 ? 17.528 -21.562 -17.833 1.00 94.44 97 GLU A O 1
ATOM 717 N N . GLN A 1 98 ? 17.970 -19.418 -18.292 1.00 93.81 98 GLN A N 1
ATOM 718 C CA . GLN A 1 98 ? 18.421 -19.087 -16.950 1.00 93.81 98 GLN A CA 1
ATOM 719 C C . GLN A 1 98 ? 17.354 -18.292 -16.206 1.00 93.81 98 GLN A C 1
ATOM 721 O O . GLN A 1 98 ? 16.769 -17.349 -16.742 1.00 93.81 98 GLN A O 1
ATOM 726 N N . ALA A 1 99 ? 17.097 -18.669 -14.953 1.00 92.62 99 ALA A N 1
ATOM 727 C CA . ALA A 1 99 ? 16.128 -17.951 -14.148 1.00 92.62 99 ALA A CA 1
ATOM 728 C C . ALA A 1 99 ? 16.592 -16.511 -13.889 1.00 92.62 99 ALA A C 1
ATOM 730 O O . ALA A 1 99 ? 17.776 -16.283 -13.633 1.00 92.62 99 ALA A O 1
ATOM 731 N N . PRO A 1 100 ? 15.680 -15.524 -13.871 1.00 90.25 100 PRO A N 1
ATOM 732 C CA . PRO A 1 100 ? 16.062 -14.122 -13.719 1.00 90.25 100 PRO A CA 1
ATOM 733 C C . PRO A 1 100 ? 16.736 -13.810 -12.373 1.00 90.25 100 PRO A C 1
ATOM 735 O O . PRO A 1 100 ? 17.402 -12.790 -12.263 1.00 90.25 100 PRO A O 1
ATOM 738 N N . TRP A 1 101 ? 16.587 -14.671 -11.356 1.00 89.44 101 TRP A N 1
ATOM 739 C CA . TRP A 1 101 ? 17.295 -14.549 -10.071 1.00 89.44 101 TRP A CA 1
ATOM 740 C C . TRP A 1 101 ? 18.674 -15.220 -10.044 1.00 89.44 101 TRP A C 1
ATOM 742 O O . TRP A 1 101 ? 19.429 -14.980 -9.107 1.00 89.44 101 TRP A O 1
ATOM 752 N N . GLU A 1 102 ? 18.982 -16.092 -11.007 1.00 90.62 102 GLU A N 1
ATOM 753 C CA . GLU A 1 102 ? 20.324 -16.670 -11.175 1.00 90.62 102 GLU A CA 1
ATOM 754 C C . GLU A 1 102 ? 21.210 -15.781 -12.038 1.00 90.62 102 GLU A C 1
ATOM 756 O O . GLU A 1 102 ? 22.435 -15.857 -11.947 1.00 90.62 102 GLU A O 1
ATOM 761 N N . MET A 1 103 ? 20.598 -14.925 -12.859 1.00 86.88 103 MET A N 1
ATOM 762 C CA . MET A 1 103 ? 21.347 -13.905 -13.566 1.00 86.88 103 MET A CA 1
ATOM 763 C C . MET A 1 103 ? 21.990 -12.972 -12.535 1.00 86.88 103 MET A C 1
ATOM 765 O O . MET A 1 103 ? 21.289 -12.480 -11.642 1.00 86.88 103 MET A O 1
ATOM 769 N N . PRO A 1 104 ? 23.307 -12.714 -12.632 1.00 84.38 104 PRO A N 1
ATOM 770 C CA . PRO A 1 104 ? 23.916 -11.677 -11.825 1.00 84.38 104 PRO A CA 1
ATOM 771 C C . PRO A 1 104 ? 23.156 -10.393 -12.136 1.00 84.38 104 PRO A C 1
ATOM 773 O O . PRO A 1 104 ? 23.082 -9.978 -13.296 1.00 84.38 104 PRO A O 1
ATOM 776 N N . PHE A 1 105 ? 22.543 -9.793 -11.112 1.00 79.50 105 PHE A N 1
ATOM 777 C CA . PHE A 1 105 ? 21.989 -8.460 -11.282 1.00 79.50 105 PHE A CA 1
ATOM 778 C C . PHE A 1 105 ? 23.114 -7.598 -11.853 1.00 79.50 105 PHE A C 1
ATOM 780 O O . PHE A 1 105 ? 24.228 -7.656 -11.314 1.00 79.50 105 PHE A O 1
ATOM 787 N N . PRO A 1 106 ? 22.871 -6.861 -12.953 1.00 80.19 106 PRO A N 1
ATOM 788 C CA . PRO A 1 106 ? 23.871 -5.934 -13.448 1.00 80.19 106 PRO A CA 1
ATOM 789 C C . PRO A 1 106 ? 24.283 -5.080 -12.256 1.00 80.19 106 PRO A C 1
ATOM 791 O O . PRO A 1 106 ? 23.408 -4.612 -11.521 1.00 80.19 106 PRO A O 1
ATOM 794 N N . ALA A 1 107 ? 25.590 -4.977 -12.007 1.00 80.00 107 ALA A N 1
ATOM 795 C CA . ALA A 1 107 ? 26.092 -4.173 -10.907 1.00 80.00 107 ALA A CA 1
ATOM 796 C C . ALA A 1 107 ? 25.495 -2.775 -11.077 1.00 80.00 107 ALA A C 1
ATOM 798 O O . ALA A 1 107 ? 25.801 -2.076 -12.044 1.00 80.00 107 ALA A O 1
ATOM 799 N N . VAL A 1 108 ? 24.546 -2.429 -10.207 1.00 83.94 108 VAL A N 1
ATOM 800 C CA . VAL A 1 108 ? 23.945 -1.106 -10.237 1.00 83.94 108 VAL A CA 1
ATOM 801 C C . VAL A 1 108 ? 25.041 -0.186 -9.741 1.00 83.94 108 VAL A C 1
ATOM 803 O O . VAL A 1 108 ? 25.526 -0.369 -8.627 1.00 83.94 108 VAL A O 1
ATOM 806 N N . ASP A 1 109 ? 25.463 0.743 -10.592 1.00 89.81 109 ASP A N 1
ATOM 807 C CA . ASP A 1 109 ? 26.433 1.768 -10.226 1.00 89.81 109 ASP A CA 1
ATOM 808 C C . ASP A 1 109 ? 25.987 2.444 -8.917 1.00 89.81 109 ASP A C 1
ATOM 810 O O . ASP A 1 109 ? 24.807 2.780 -8.750 1.00 89.81 109 ASP A O 1
ATOM 814 N N . ASP A 1 110 ? 26.918 2.642 -7.984 1.00 90.69 110 ASP A N 1
ATOM 815 C CA . ASP A 1 110 ? 26.657 3.294 -6.700 1.00 90.69 110 ASP A CA 1
ATOM 816 C C . ASP A 1 110 ? 26.016 4.677 -6.907 1.00 90.69 110 ASP A C 1
ATOM 818 O O . ASP A 1 110 ? 25.150 5.094 -6.130 1.00 90.69 110 ASP A O 1
ATOM 822 N N . ALA A 1 111 ? 26.372 5.368 -7.999 1.00 94.69 111 ALA A N 1
ATOM 823 C CA . ALA A 1 111 ? 25.751 6.633 -8.381 1.00 94.69 111 ALA A CA 1
ATOM 824 C C . ALA A 1 111 ? 24.263 6.472 -8.743 1.00 94.69 111 ALA A C 1
ATOM 826 O O . ALA A 1 111 ? 23.426 7.250 -8.276 1.00 94.69 111 ALA A O 1
ATOM 827 N N . ALA A 1 112 ? 23.911 5.435 -9.509 1.00 92.19 112 ALA A N 1
ATOM 828 C CA . ALA A 1 112 ? 22.525 5.132 -9.860 1.00 92.19 112 ALA A CA 1
ATOM 829 C C . ALA A 1 112 ? 21.708 4.711 -8.625 1.00 92.19 112 ALA A C 1
ATOM 831 O O . ALA A 1 112 ? 20.563 5.141 -8.460 1.00 92.19 112 ALA A O 1
ATOM 832 N N . MET A 1 113 ? 22.303 3.938 -7.708 1.00 92.12 113 MET A N 1
ATOM 833 C CA . MET A 1 113 ? 21.668 3.589 -6.432 1.00 92.12 113 MET A CA 1
ATOM 834 C C . MET A 1 113 ? 21.395 4.820 -5.568 1.00 92.12 113 MET A C 1
ATOM 836 O O . MET A 1 113 ? 20.325 4.915 -4.964 1.00 92.12 113 MET A O 1
ATOM 840 N N . LYS A 1 114 ? 22.333 5.769 -5.512 1.00 95.12 114 LYS A N 1
ATOM 841 C CA . LYS A 1 114 ? 22.141 7.025 -4.783 1.00 95.12 114 LYS A CA 1
ATOM 842 C C . LYS A 1 114 ? 21.024 7.865 -5.400 1.00 95.12 114 LYS A C 1
ATOM 844 O O . LYS A 1 114 ? 20.133 8.290 -4.673 1.00 95.12 114 LYS A O 1
ATOM 849 N N . GLN A 1 115 ? 21.008 8.017 -6.724 1.00 95.69 115 GLN A N 1
ATOM 850 C CA . GLN A 1 115 ? 19.938 8.734 -7.422 1.00 95.69 115 GLN A CA 1
ATOM 851 C C . GLN A 1 115 ? 18.562 8.122 -7.129 1.00 95.69 115 GLN A C 1
ATOM 853 O O . GLN A 1 115 ? 17.616 8.847 -6.830 1.00 95.69 115 GLN A O 1
ATOM 858 N N . TRP A 1 116 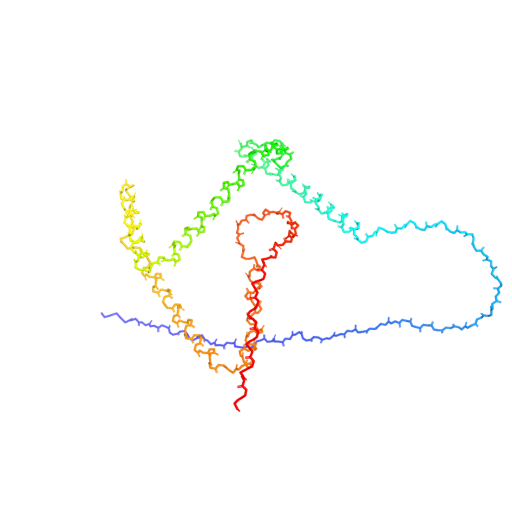? 18.451 6.792 -7.158 1.00 95.12 116 TRP A N 1
ATOM 859 C CA . TRP A 1 116 ? 17.206 6.104 -6.820 1.00 95.12 116 TRP A CA 1
ATOM 860 C C . TRP A 1 116 ? 16.785 6.330 -5.360 1.00 95.12 116 TRP A C 1
ATOM 862 O O . TRP A 1 116 ? 15.601 6.520 -5.075 1.00 95.12 116 TRP A O 1
ATOM 872 N N . GLN A 1 117 ? 17.734 6.331 -4.418 1.00 94.06 117 GLN A N 1
ATOM 873 C CA . GLN A 1 117 ? 17.446 6.624 -3.012 1.00 94.06 117 GLN A CA 1
ATOM 874 C C . GLN A 1 117 ? 16.959 8.059 -2.819 1.00 94.06 117 GLN A C 1
ATOM 876 O O . GLN A 1 117 ? 15.960 8.258 -2.125 1.00 94.06 117 GLN A O 1
ATOM 881 N N . ASP A 1 118 ? 17.626 9.025 -3.446 1.00 96.81 118 ASP A N 1
ATOM 882 C CA . ASP A 1 118 ? 17.256 10.437 -3.389 1.00 96.81 118 ASP A CA 1
ATOM 883 C C . ASP A 1 118 ? 15.857 10.637 -3.988 1.00 96.81 118 ASP A C 1
ATOM 885 O O . ASP A 1 118 ? 14.980 11.204 -3.340 1.00 96.81 118 ASP A O 1
ATOM 889 N N . GLU A 1 119 ? 15.578 10.041 -5.149 1.00 95.62 119 GLU A N 1
ATOM 890 C CA . GLU A 1 119 ? 14.251 10.073 -5.767 1.00 95.62 119 GLU A CA 1
ATOM 891 C C . GLU A 1 119 ? 13.174 9.450 -4.861 1.00 95.62 119 GLU A C 1
ATOM 893 O O . GLU A 1 119 ? 12.081 9.998 -4.694 1.00 95.62 119 GLU A O 1
ATOM 898 N N . MET A 1 120 ? 13.468 8.317 -4.218 1.00 95.12 120 MET A N 1
ATOM 899 C CA . MET A 1 120 ? 12.546 7.676 -3.277 1.00 95.12 120 MET A CA 1
ATOM 900 C C . MET A 1 120 ? 12.296 8.519 -2.024 1.00 95.12 120 MET A C 1
ATOM 902 O O . MET A 1 120 ? 11.194 8.463 -1.461 1.00 95.12 120 MET A O 1
ATOM 906 N N . GLN A 1 121 ? 13.291 9.285 -1.572 1.00 95.81 121 GLN A N 1
ATOM 907 C CA . GLN A 1 121 ? 13.138 10.242 -0.480 1.00 95.81 121 GLN A CA 1
ATOM 908 C C . GLN A 1 121 ? 12.285 11.433 -0.911 1.00 95.81 121 GLN A C 1
ATOM 910 O O . GLN A 1 121 ? 11.340 11.764 -0.198 1.00 95.81 121 GLN A O 1
ATOM 915 N N . THR A 1 122 ? 12.526 11.998 -2.094 1.00 97.38 122 THR A N 1
ATOM 916 C CA . THR A 1 122 ? 11.704 13.074 -2.661 1.00 97.38 122 THR A CA 1
ATOM 917 C C . THR A 1 122 ? 10.251 12.635 -2.806 1.00 97.38 122 THR A C 1
ATOM 919 O O . THR A 1 122 ? 9.369 13.244 -2.207 1.00 97.38 122 THR A O 1
ATOM 922 N N . ARG A 1 123 ? 9.979 11.489 -3.449 1.00 96.12 123 ARG A N 1
ATOM 923 C CA . ARG A 1 123 ? 8.609 10.950 -3.556 1.00 96.12 123 ARG A CA 1
ATOM 924 C C . ARG A 1 123 ? 7.972 10.690 -2.190 1.00 96.12 123 ARG A C 1
ATOM 926 O O . ARG A 1 123 ? 6.750 10.703 -2.052 1.00 96.12 123 ARG A O 1
ATOM 933 N N . ARG A 1 124 ? 8.769 10.367 -1.164 1.00 95.31 124 ARG A N 1
ATOM 934 C CA . ARG A 1 124 ? 8.260 10.210 0.205 1.00 95.31 124 ARG A CA 1
ATOM 935 C C . ARG A 1 124 ? 7.861 11.559 0.795 1.00 95.31 124 ARG A C 1
ATOM 937 O O . ARG A 1 124 ? 6.796 11.617 1.399 1.00 95.31 124 ARG A O 1
ATOM 944 N N . GLN A 1 125 ? 8.685 12.588 0.632 1.00 96.75 125 GLN A N 1
ATOM 945 C CA . GLN A 1 125 ? 8.390 13.944 1.098 1.00 96.75 125 GLN A CA 1
ATOM 946 C C . GLN A 1 125 ? 7.140 14.493 0.410 1.00 96.75 125 GLN A C 1
ATOM 948 O O . GLN A 1 125 ? 6.206 14.879 1.100 1.00 96.75 125 GLN A O 1
ATOM 953 N N . GLU A 1 126 ? 7.036 14.364 -0.912 1.00 96.00 126 GLU A N 1
ATOM 954 C CA . GLU A 1 126 ? 5.848 14.776 -1.671 1.00 96.00 126 GLU A CA 1
ATOM 955 C C . GLU A 1 126 ? 4.568 14.092 -1.170 1.00 96.00 126 GLU A C 1
ATOM 957 O O . GLU A 1 126 ? 3.527 14.731 -1.024 1.00 96.00 126 GLU A O 1
ATOM 962 N N . ARG A 1 127 ? 4.627 12.788 -0.852 1.00 96.56 127 ARG A N 1
ATOM 963 C CA . ARG A 1 127 ? 3.483 12.079 -0.254 1.00 96.56 127 ARG A CA 1
ATOM 964 C C . ARG A 1 127 ? 3.116 12.618 1.127 1.00 96.56 127 ARG A C 1
ATOM 966 O O . ARG A 1 127 ? 1.931 12.655 1.448 1.00 96.56 127 ARG A O 1
ATOM 973 N N . LEU A 1 128 ? 4.102 12.989 1.944 1.00 94.75 128 LEU A N 1
ATOM 974 C CA . LEU A 1 128 ? 3.862 13.568 3.268 1.00 94.75 128 LEU A CA 1
ATOM 975 C C . LEU A 1 128 ? 3.250 14.962 3.147 1.00 94.75 128 LEU A C 1
ATOM 977 O O . LEU A 1 128 ? 2.226 15.215 3.765 1.00 94.75 128 LEU A O 1
ATOM 981 N N . GLU A 1 129 ? 3.788 15.818 2.286 1.00 96.88 129 GLU A N 1
ATOM 982 C CA . GLU A 1 129 ? 3.237 17.149 2.018 1.00 96.88 129 GLU A CA 1
ATOM 983 C C . GLU A 1 129 ? 1.822 17.067 1.441 1.00 96.88 129 GLU A C 1
ATOM 985 O O . GLU A 1 129 ? 0.922 17.795 1.858 1.00 96.88 129 GLU A O 1
ATOM 990 N N . GLN A 1 130 ? 1.577 16.129 0.522 1.00 93.62 130 GLN A N 1
ATOM 991 C CA . GLN A 1 130 ? 0.238 15.868 0.004 1.00 93.62 130 GLN A CA 1
ATOM 992 C C . GLN A 1 130 ? -0.708 15.400 1.116 1.00 93.62 130 GLN A C 1
ATOM 994 O O . GLN A 1 130 ? -1.859 15.837 1.172 1.00 93.62 130 GLN A O 1
ATOM 999 N N . GLN A 1 131 ? -0.240 14.528 2.011 1.00 93.06 131 GLN A N 1
ATOM 1000 C CA . GLN A 1 131 ? -1.022 14.068 3.154 1.00 93.06 131 GLN A CA 1
ATOM 1001 C C . GLN A 1 131 ? -1.318 15.213 4.132 1.00 93.06 131 GLN A C 1
ATOM 1003 O O . GLN A 1 131 ? -2.453 15.334 4.590 1.00 93.06 131 GLN A O 1
ATOM 1008 N N . GLU A 1 132 ? -0.345 16.075 4.422 1.00 94.94 132 GLU A N 1
ATOM 1009 C CA . GLU A 1 132 ? -0.524 17.258 5.264 1.00 94.94 132 GLU A CA 1
ATOM 1010 C C . GLU A 1 132 ? -1.490 18.254 4.630 1.00 94.94 132 GLU A C 1
ATOM 1012 O O . GLU A 1 132 ? -2.406 18.729 5.301 1.00 94.94 132 GLU A O 1
ATOM 1017 N N . LYS A 1 133 ? -1.379 18.490 3.320 1.00 95.38 133 LYS A N 1
ATOM 1018 C CA . LYS A 1 133 ? -2.340 19.298 2.566 1.00 95.38 133 LYS A CA 1
ATOM 1019 C C . LYS A 1 133 ? -3.756 18.745 2.709 1.00 95.38 133 LYS A C 1
ATOM 1021 O O . LYS A 1 133 ? -4.670 19.499 3.019 1.00 95.38 133 LYS A O 1
ATOM 1026 N N . MET A 1 134 ? -3.947 17.437 2.532 1.00 91.31 134 MET A N 1
ATOM 1027 C CA . MET A 1 134 ? -5.257 16.793 2.692 1.00 91.31 134 MET A CA 1
ATOM 1028 C C . MET A 1 134 ? -5.774 16.853 4.132 1.00 91.31 134 MET A C 1
ATOM 1030 O O . MET A 1 134 ? -6.978 16.989 4.343 1.00 91.31 134 MET A O 1
ATOM 1034 N N . ARG A 1 135 ? -4.878 16.770 5.121 1.00 92.12 135 ARG A N 1
ATOM 1035 C CA . ARG A 1 135 ? -5.214 16.867 6.545 1.00 92.12 135 ARG A CA 1
ATOM 1036 C C . ARG A 1 135 ? -5.634 18.280 6.948 1.00 92.12 135 ARG A C 1
ATOM 1038 O O . ARG A 1 135 ? -6.541 18.422 7.761 1.00 92.12 135 ARG A O 1
ATOM 1045 N N . ASN A 1 136 ? -4.993 19.296 6.378 1.00 95.94 136 ASN A N 1
ATOM 1046 C CA . ASN A 1 136 ? -5.270 20.704 6.660 1.00 95.94 136 ASN A CA 1
ATOM 1047 C C . ASN A 1 136 ? -6.452 21.254 5.844 1.00 95.94 136 ASN A C 1
ATOM 1049 O O . ASN A 1 136 ? -6.945 22.341 6.132 1.00 95.94 136 ASN A O 1
ATOM 1053 N N . MET A 1 137 ? -6.922 20.509 4.841 1.00 96.06 137 MET A N 1
ATOM 1054 C CA . MET A 1 137 ? -8.029 20.915 3.984 1.00 96.06 137 MET A CA 1
ATOM 1055 C C . MET A 1 137 ? -9.362 20.880 4.732 1.00 96.06 137 MET A C 1
ATOM 1057 O O . MET A 1 137 ? -9.752 19.864 5.331 1.00 96.06 137 MET A O 1
ATOM 1061 N N . THR A 1 138 ? -10.098 21.987 4.647 1.00 96.25 138 THR A N 1
ATOM 1062 C CA . THR A 1 138 ? -11.426 22.081 5.257 1.00 96.25 138 THR A CA 1
ATOM 1063 C C . THR A 1 138 ? -12.389 21.062 4.623 1.00 96.25 138 THR A C 1
ATOM 1065 O O . THR A 1 138 ? -12.184 20.634 3.481 1.00 96.25 138 THR A O 1
ATOM 1068 N N . PRO A 1 139 ? -13.430 20.612 5.345 1.00 89.12 139 PRO A N 1
ATOM 1069 C CA . PRO A 1 139 ? -14.436 19.710 4.780 1.00 89.12 139 PRO A CA 1
ATOM 1070 C C . PRO A 1 139 ? -15.107 20.262 3.513 1.00 89.12 139 PRO A C 1
ATOM 1072 O O . PRO A 1 139 ? -15.306 19.513 2.557 1.00 89.12 139 PRO A O 1
ATOM 1075 N N . ASP A 1 140 ? -15.390 21.566 3.480 1.00 92.44 140 ASP A N 1
ATOM 1076 C CA . ASP A 1 140 ? -16.033 22.222 2.336 1.00 92.44 140 ASP A CA 1
ATOM 1077 C C . ASP A 1 140 ? -15.101 22.284 1.122 1.00 92.44 140 ASP A C 1
ATOM 1079 O O . ASP A 1 140 ? -15.509 21.980 0.002 1.00 92.44 140 ASP A O 1
ATOM 1083 N N . GLU A 1 141 ? -13.818 22.579 1.336 1.00 93.19 141 GLU A N 1
ATOM 1084 C CA . GLU A 1 141 ? -12.820 22.572 0.264 1.00 93.19 141 GLU A CA 1
ATOM 1085 C C . GLU A 1 141 ? -12.589 21.157 -0.295 1.00 93.19 141 GLU A C 1
ATOM 1087 O O . GLU A 1 141 ? -12.470 20.979 -1.510 1.00 93.19 141 GLU A O 1
ATOM 1092 N N . ARG A 1 142 ? -12.609 20.125 0.563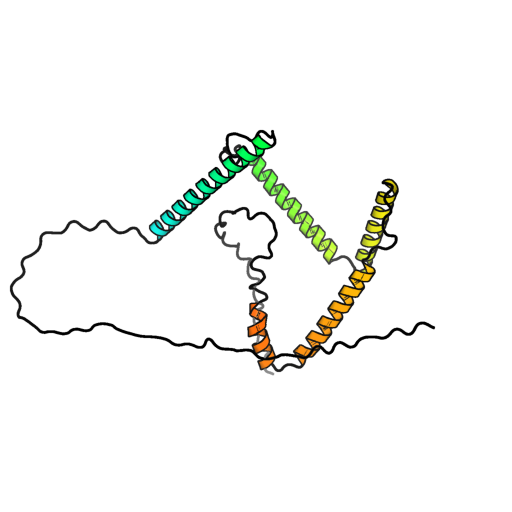 1.00 90.19 142 ARG A N 1
ATOM 1093 C CA . ARG A 1 142 ? -12.572 18.721 0.117 1.00 90.19 142 ARG A CA 1
ATOM 1094 C C . ARG A 1 142 ? -13.782 18.366 -0.743 1.00 90.19 142 ARG A C 1
ATOM 1096 O O . ARG A 1 142 ? -13.611 17.705 -1.769 1.00 90.19 142 ARG A O 1
ATOM 1103 N N . ARG A 1 143 ? -14.982 18.817 -0.358 1.00 87.38 143 ARG A N 1
ATOM 1104 C CA . ARG A 1 143 ? -16.211 18.612 -1.140 1.00 87.38 143 ARG A CA 1
ATOM 1105 C C . ARG A 1 143 ? -16.116 19.300 -2.501 1.00 87.38 143 ARG A C 1
ATOM 1107 O O . ARG A 1 143 ? -16.342 18.648 -3.517 1.00 87.38 143 ARG A O 1
ATOM 1114 N N . ALA A 1 144 ? -15.661 20.551 -2.536 1.00 93.25 144 ALA A N 1
ATOM 1115 C CA . ALA A 1 144 ? -15.458 21.290 -3.779 1.00 93.25 144 ALA A CA 1
ATOM 1116 C C . ALA A 1 144 ? -14.439 20.605 -4.711 1.00 93.25 144 ALA A C 1
ATOM 1118 O O . ALA A 1 144 ? -14.699 20.455 -5.905 1.00 93.25 144 ALA A O 1
ATOM 1119 N N . GLN A 1 145 ? -13.298 20.125 -4.194 1.00 92.69 145 GLN A N 1
ATOM 1120 C CA . GLN A 1 145 ? -12.329 19.375 -5.008 1.00 92.69 145 GLN A CA 1
ATOM 1121 C C . GLN A 1 145 ? -12.905 18.061 -5.539 1.00 92.69 145 GLN A C 1
ATOM 1123 O O . GLN A 1 145 ? -12.603 17.659 -6.666 1.00 92.69 145 GLN A O 1
ATOM 1128 N N . HIS A 1 146 ? -13.725 17.381 -4.740 1.00 88.31 146 HIS A N 1
ATOM 1129 C CA . HIS A 1 146 ? -14.401 16.165 -5.165 1.00 88.31 146 HIS A CA 1
ATOM 1130 C C . HIS A 1 146 ? -15.397 16.442 -6.301 1.00 88.31 146 HIS A C 1
ATOM 1132 O O . HIS A 1 146 ? -15.335 15.774 -7.331 1.00 88.31 146 HIS A O 1
ATOM 1138 N N . GLU A 1 147 ? -16.248 17.462 -6.165 1.00 90.19 147 GLU A N 1
ATOM 1139 C CA . GLU A 1 147 ? -17.190 17.898 -7.208 1.00 90.19 147 GLU A CA 1
ATOM 1140 C C . GLU A 1 147 ? -16.468 18.303 -8.500 1.00 90.19 147 GLU A C 1
ATOM 1142 O O . GLU A 1 147 ? -16.863 17.891 -9.591 1.00 90.19 147 GLU A O 1
ATOM 1147 N N . GLN A 1 148 ? -15.355 19.037 -8.391 1.00 93.94 148 GLN A N 1
ATOM 1148 C CA . GLN A 1 148 ? -14.522 19.394 -9.543 1.00 93.94 148 GLN A CA 1
ATOM 1149 C C . GLN A 1 148 ? -13.934 18.159 -10.234 1.00 93.94 148 GLN A C 1
ATOM 1151 O O . GLN A 1 148 ? -13.977 18.056 -11.462 1.00 93.94 148 GLN A O 1
ATOM 1156 N N . ARG A 1 149 ? -13.398 17.201 -9.464 1.00 92.56 149 ARG A N 1
ATOM 1157 C CA . ARG A 1 149 ? -12.875 15.937 -10.004 1.00 92.56 149 ARG A CA 1
ATOM 1158 C C . ARG A 1 149 ? -13.966 15.110 -10.674 1.00 92.56 149 ARG A C 1
ATOM 1160 O O . ARG A 1 149 ? -13.713 14.542 -11.732 1.00 92.56 149 ARG A O 1
ATOM 1167 N N . TRP A 1 150 ? -15.155 15.058 -10.082 1.00 88.06 150 TRP A N 1
ATOM 1168 C CA . TRP A 1 150 ? -16.300 14.349 -10.641 1.00 88.06 150 TRP A CA 1
ATOM 1169 C C . TRP A 1 150 ? -16.769 14.969 -11.955 1.00 88.06 150 TRP A C 1
ATOM 1171 O O . TRP A 1 150 ? -16.918 14.256 -12.943 1.00 88.06 150 TRP A O 1
ATOM 1181 N N . LYS A 1 151 ? -16.913 16.297 -12.003 1.00 91.75 151 LYS A N 1
ATOM 1182 C CA . LYS A 1 151 ? -17.274 17.012 -13.230 1.00 91.75 151 LYS A CA 1
ATOM 1183 C C . LYS A 1 151 ? -16.262 16.758 -14.345 1.00 91.75 151 LYS A C 1
ATOM 1185 O O . LYS A 1 151 ? -16.648 16.387 -15.445 1.00 91.75 151 LYS A O 1
ATOM 1190 N N . LYS A 1 152 ? -14.965 16.847 -14.032 1.00 94.38 152 LYS A N 1
ATOM 1191 C CA . LYS A 1 152 ? -13.909 16.518 -14.996 1.00 94.38 152 LYS A CA 1
ATOM 1192 C C . LYS A 1 152 ? -14.026 15.076 -15.503 1.00 94.38 152 LYS A C 1
ATOM 1194 O O . LYS A 1 152 ? -13.841 14.828 -16.686 1.00 94.38 152 LYS A O 1
ATOM 1199 N N . MET A 1 153 ? -14.341 14.130 -14.620 1.00 92.88 153 MET A N 1
ATOM 1200 C CA . MET A 1 153 ? -14.547 12.732 -15.002 1.00 92.88 153 MET A CA 1
ATOM 1201 C C . MET A 1 153 ? -15.756 12.565 -15.932 1.00 92.88 153 MET A C 1
ATOM 1203 O O . MET A 1 153 ? -15.662 11.811 -16.896 1.00 92.88 153 MET A O 1
ATOM 1207 N N . GLN A 1 154 ? -16.855 13.285 -15.681 1.00 91.12 154 GLN A N 1
ATOM 1208 C CA . GLN A 1 154 ? -18.019 13.307 -16.571 1.00 91.12 154 GLN A CA 1
ATOM 1209 C C . GLN A 1 154 ? -17.667 13.885 -17.945 1.00 91.12 154 GLN A C 1
ATOM 1211 O O . GLN A 1 154 ? -18.025 13.285 -18.954 1.00 91.12 154 GLN A O 1
ATOM 1216 N N . ASP A 1 155 ? -16.923 14.993 -17.989 1.00 94.94 155 ASP A N 1
ATOM 1217 C CA . ASP A 1 155 ? -16.466 15.605 -19.240 1.00 94.94 155 ASP A CA 1
ATOM 1218 C C . ASP A 1 155 ? -15.565 14.633 -20.032 1.00 94.94 155 ASP A C 1
ATOM 1220 O O . ASP A 1 155 ? -15.768 14.417 -21.228 1.00 94.94 155 ASP A O 1
ATOM 1224 N N . ASP A 1 156 ? -14.619 13.972 -19.354 1.00 95.50 156 ASP A N 1
ATOM 1225 C CA . ASP A 1 156 ? -13.729 12.963 -19.942 1.00 95.50 156 ASP A CA 1
ATOM 1226 C C . ASP A 1 156 ? -14.493 11.710 -20.420 1.00 95.50 156 ASP A C 1
ATOM 1228 O O . ASP A 1 156 ? -14.093 11.068 -21.396 1.00 95.50 156 ASP A O 1
ATOM 1232 N N . ALA A 1 157 ? -15.570 11.322 -19.731 1.00 94.19 157 ALA A N 1
ATOM 1233 C CA . ALA A 1 157 ? -16.427 10.204 -20.122 1.00 94.19 157 ALA A CA 1
ATOM 1234 C C . ALA A 1 157 ? -17.282 10.561 -21.343 1.00 94.19 157 ALA A C 1
ATOM 1236 O O . ALA A 1 157 ? -17.304 9.799 -22.312 1.00 94.19 157 ALA A O 1
ATOM 1237 N N . ALA A 1 158 ? -17.883 11.755 -21.348 1.00 95.19 158 ALA A N 1
ATOM 1238 C CA . ALA A 1 158 ? -18.635 12.286 -22.479 1.00 95.19 158 ALA A CA 1
ATOM 1239 C C . ALA A 1 158 ? -17.751 12.403 -23.730 1.00 95.19 158 ALA A C 1
ATOM 1241 O O . ALA A 1 158 ? -18.150 11.968 -24.809 1.00 95.19 158 ALA A O 1
ATOM 1242 N N . ALA A 1 159 ? -16.511 12.885 -23.581 1.00 97.00 159 ALA A N 1
ATOM 1243 C CA . ALA A 1 159 ? -15.532 12.946 -24.669 1.00 97.00 159 ALA A CA 1
ATOM 1244 C C . ALA A 1 159 ? -15.180 11.562 -25.248 1.00 97.00 159 ALA A C 1
ATOM 1246 O O . ALA A 1 159 ? -14.827 11.448 -26.420 1.00 97.00 159 ALA A O 1
ATOM 1247 N N . ARG A 1 160 ? -15.290 10.501 -24.441 1.00 97.19 160 ARG A N 1
ATOM 1248 C CA . ARG A 1 160 ? -15.074 9.105 -24.853 1.00 97.19 160 ARG A CA 1
ATOM 1249 C C . ARG A 1 160 ? -16.358 8.391 -25.289 1.00 97.19 160 ARG A C 1
ATOM 1251 O O . ARG A 1 160 ? -16.303 7.197 -25.569 1.00 97.19 160 ARG A O 1
ATOM 1258 N N . GLY A 1 161 ? -17.497 9.086 -25.330 1.00 95.94 161 GLY A N 1
ATOM 1259 C CA . GLY A 1 161 ? -18.797 8.494 -25.658 1.00 95.94 161 GLY A CA 1
ATOM 1260 C C . GLY A 1 161 ? -19.288 7.471 -24.628 1.00 95.94 161 GLY A C 1
ATOM 1261 O O . GLY A 1 161 ? -20.085 6.601 -24.967 1.00 95.94 161 GLY A O 1
ATOM 1262 N N . MET A 1 162 ? -18.794 7.539 -23.389 1.00 94.12 162 MET A N 1
ATOM 1263 C CA . MET A 1 162 ? -19.266 6.711 -22.283 1.00 94.12 162 MET A CA 1
ATOM 1264 C C . MET A 1 162 ? -20.257 7.511 -21.440 1.00 94.12 162 MET A C 1
ATOM 1266 O O . MET A 1 162 ? -19.928 8.588 -20.945 1.00 94.12 162 MET A O 1
ATOM 1270 N N . GLU A 1 163 ? -21.458 6.973 -21.234 1.00 85.94 163 GLU A N 1
ATOM 1271 C CA . GLU A 1 163 ? -22.405 7.552 -20.285 1.00 85.94 163 GLU A CA 1
ATOM 1272 C C . GLU A 1 163 ? -21.975 7.213 -18.859 1.00 85.94 163 GLU A C 1
ATOM 1274 O O . GLU A 1 163 ? -21.960 6.055 -18.436 1.00 85.94 163 GLU A O 1
ATOM 1279 N N . MET A 1 164 ? -21.605 8.247 -18.110 1.00 85.38 164 MET A N 1
ATOM 1280 C CA . MET A 1 164 ? -21.391 8.127 -16.680 1.00 85.38 164 MET A CA 1
ATOM 1281 C C . MET A 1 164 ? -22.720 8.245 -15.926 1.00 85.38 164 MET A C 1
ATOM 1283 O O . MET A 1 164 ? -23.587 9.015 -16.343 1.00 85.38 164 MET A O 1
ATOM 1287 N N . PRO A 1 165 ? -22.885 7.545 -14.787 1.00 80.06 165 PRO A N 1
ATOM 1288 C CA . PRO A 1 165 ? -24.050 7.723 -13.929 1.00 80.06 165 PRO A CA 1
ATOM 1289 C C . PRO A 1 165 ? -24.250 9.204 -13.584 1.00 80.06 165 PRO A C 1
ATOM 1291 O O . PRO A 1 165 ? -23.303 9.889 -13.194 1.00 80.06 165 PRO A O 1
ATOM 1294 N N . ALA A 1 166 ? -25.483 9.698 -13.725 1.00 76.12 166 ALA A N 1
ATOM 1295 C CA . ALA A 1 166 ? -25.804 11.110 -13.514 1.00 76.12 166 ALA A CA 1
ATOM 1296 C C . ALA A 1 166 ? -25.498 11.582 -12.079 1.00 76.12 166 ALA A C 1
ATOM 1298 O O . ALA A 1 166 ? -25.098 12.730 -11.889 1.00 76.12 166 ALA A O 1
ATOM 1299 N N . MET A 1 167 ? -25.619 10.688 -11.088 1.00 68.69 167 MET A N 1
ATOM 1300 C CA . MET A 1 167 ? -25.176 10.930 -9.716 1.00 68.69 167 MET A CA 1
ATOM 1301 C C . MET A 1 167 ? -24.093 9.931 -9.293 1.00 68.69 167 MET A C 1
ATOM 1303 O O . MET A 1 167 ? -24.273 8.720 -9.450 1.00 68.69 167 MET A O 1
ATOM 1307 N N . PRO A 1 168 ? -22.980 10.410 -8.719 1.00 65.31 168 PRO A N 1
ATOM 1308 C CA . PRO A 1 168 ? -22.039 9.552 -8.021 1.00 65.31 168 PRO A CA 1
ATOM 1309 C C . PRO A 1 168 ? -22.712 8.987 -6.765 1.00 65.31 168 PRO A C 1
ATOM 1311 O O . PRO A 1 168 ? -23.345 9.715 -6.007 1.00 65.31 168 PRO A O 1
ATOM 1314 N N . ASN A 1 169 ? -22.533 7.698 -6.496 1.00 78.00 169 ASN A N 1
ATOM 1315 C CA . ASN A 1 169 ? -23.129 7.015 -5.340 1.00 78.00 169 ASN A CA 1
ATOM 1316 C C . ASN A 1 169 ? -22.591 7.482 -3.966 1.00 78.00 169 ASN A C 1
ATOM 1318 O O . ASN A 1 169 ? -22.863 6.832 -2.957 1.00 78.00 169 ASN A O 1
ATOM 1322 N N . TRP A 1 170 ? -21.814 8.570 -3.896 1.00 76.19 170 TRP A N 1
ATOM 1323 C CA . TRP A 1 170 ? -21.200 9.024 -2.650 1.00 76.19 170 TRP A CA 1
ATOM 1324 C C . TRP A 1 170 ? -22.238 9.493 -1.636 1.00 76.19 170 TRP A C 1
ATOM 1326 O O . TRP A 1 170 ? -21.990 9.329 -0.455 1.00 76.19 170 TRP A O 1
ATOM 1336 N N . GLU A 1 171 ? -23.402 10.001 -2.049 1.00 79.88 171 GLU A N 1
ATOM 1337 C CA . GLU A 1 171 ? -24.474 10.357 -1.106 1.00 79.88 171 GLU A CA 1
ATOM 1338 C C . GLU A 1 171 ? -24.991 9.120 -0.356 1.00 79.88 171 GLU A C 1
ATOM 1340 O O . GLU A 1 171 ? -25.201 9.155 0.856 1.00 79.88 171 GLU A O 1
ATOM 1345 N N . GLU A 1 172 ? -25.125 7.984 -1.050 1.00 84.38 172 GLU A N 1
ATOM 1346 C CA . GLU A 1 172 ? -25.475 6.710 -0.416 1.00 84.38 172 GLU A CA 1
ATOM 1347 C C . GLU A 1 172 ? -24.346 6.196 0.478 1.00 84.38 172 GLU A C 1
ATOM 1349 O O . GLU A 1 172 ? -24.599 5.647 1.551 1.00 84.38 172 GLU A O 1
ATOM 1354 N N . VAL A 1 173 ? -23.093 6.366 0.050 1.00 83.19 173 VAL A N 1
ATOM 1355 C CA . VAL A 1 173 ? -21.918 6.003 0.851 1.00 83.19 173 VAL A CA 1
ATOM 1356 C C . VAL A 1 173 ? -21.832 6.872 2.109 1.00 83.19 173 VAL A C 1
ATOM 1358 O O . VAL A 1 173 ? -21.609 6.337 3.191 1.00 83.19 173 VAL A O 1
ATOM 1361 N N . GLU A 1 174 ? -22.078 8.176 2.004 1.00 83.12 174 GLU A N 1
ATOM 1362 C CA . GLU A 1 174 ? -22.096 9.133 3.112 1.00 83.12 174 GLU A CA 1
ATOM 1363 C C . GLU A 1 174 ? -23.202 8.774 4.101 1.00 83.12 174 GLU A C 1
ATOM 1365 O O . GLU A 1 174 ? -22.965 8.705 5.305 1.00 83.12 174 GLU A O 1
ATOM 1370 N N . LYS A 1 175 ? -24.391 8.430 3.594 1.00 88.19 175 LYS A N 1
ATOM 1371 C CA . LYS A 1 175 ? -25.489 7.936 4.421 1.00 88.19 175 LYS A CA 1
ATOM 1372 C C . LYS A 1 175 ? -25.115 6.645 5.153 1.00 88.19 175 LYS A C 1
ATOM 1374 O O . LYS A 1 175 ? -25.345 6.543 6.353 1.00 88.19 175 LYS A O 1
ATOM 1379 N N . ARG A 1 176 ? -24.474 5.679 4.482 1.00 87.19 176 ARG A N 1
ATOM 1380 C CA . ARG A 1 176 ? -23.965 4.455 5.137 1.00 87.19 176 ARG A CA 1
ATOM 1381 C C . ARG A 1 176 ? -22.909 4.766 6.199 1.00 87.19 176 ARG A C 1
ATOM 1383 O O . ARG A 1 176 ? -22.889 4.118 7.242 1.00 87.19 176 ARG A O 1
ATOM 1390 N N . HIS A 1 177 ? -22.042 5.746 5.953 1.00 87.56 177 HIS A N 1
ATOM 1391 C CA . HIS A 1 177 ? -21.060 6.213 6.930 1.00 87.56 177 HIS A CA 1
ATOM 1392 C C . HIS A 1 177 ? -21.727 6.858 8.149 1.00 87.56 177 HIS A C 1
ATOM 1394 O O . HIS A 1 177 ? -21.339 6.549 9.273 1.00 87.56 177 HIS A O 1
ATOM 1400 N N . GLN A 1 178 ? -22.745 7.696 7.945 1.00 91.06 178 GLN A N 1
ATOM 1401 C CA . GLN A 1 178 ? -23.539 8.285 9.026 1.00 91.06 178 GLN A CA 1
ATOM 1402 C C . GLN A 1 178 ? -24.251 7.205 9.843 1.00 91.06 178 GLN A C 1
ATOM 1404 O O . GLN A 1 178 ? -24.066 7.147 11.053 1.00 91.06 178 GLN A O 1
ATOM 1409 N N . GLU A 1 179 ? -24.952 6.273 9.191 1.00 93.44 179 GLU A N 1
ATOM 1410 C CA . GLU A 1 179 ? -25.609 5.147 9.866 1.00 93.44 179 GLU A CA 1
ATOM 1411 C C . GLU A 1 179 ? -24.614 4.294 10.672 1.00 93.44 179 GLU A C 1
ATOM 1413 O O . GLU A 1 179 ? -24.926 3.815 11.764 1.00 93.44 179 GLU A O 1
ATOM 1418 N N . MET A 1 180 ? -23.398 4.093 10.157 1.00 94.56 180 MET A N 1
ATOM 1419 C CA . MET A 1 180 ? -22.338 3.388 10.874 1.00 94.56 180 MET A CA 1
ATOM 1420 C C . MET A 1 180 ? -21.829 4.190 12.080 1.00 94.56 180 MET A C 1
ATOM 1422 O O . MET A 1 180 ? -21.653 3.609 13.150 1.00 94.56 180 MET A O 1
ATOM 1426 N N . ASN A 1 181 ? -21.621 5.501 11.937 1.00 92.94 181 ASN A N 1
ATOM 1427 C CA . ASN A 1 181 ? -21.224 6.379 13.041 1.00 92.94 181 ASN A CA 1
ATOM 1428 C C . ASN A 1 181 ? -22.288 6.398 14.145 1.00 92.94 181 ASN A C 1
ATOM 1430 O O . ASN A 1 181 ? -21.948 6.219 15.311 1.00 92.94 181 ASN A O 1
ATOM 1434 N N . ASP A 1 182 ? -23.568 6.485 13.784 1.00 96.62 182 ASP A N 1
ATOM 1435 C CA . ASP A 1 182 ? -24.678 6.425 14.737 1.00 96.62 182 ASP A CA 1
ATOM 1436 C C . ASP A 1 182 ? -24.691 5.096 15.503 1.00 96.62 182 ASP A C 1
ATOM 1438 O O . ASP A 1 182 ? -24.873 5.069 16.723 1.00 96.62 182 ASP A O 1
ATOM 1442 N N . ARG A 1 183 ? -24.440 3.971 14.815 1.00 95.62 183 ARG A N 1
ATOM 1443 C CA . ARG A 1 183 ? -24.279 2.658 15.465 1.00 95.62 183 ARG A CA 1
ATOM 1444 C C . ARG A 1 183 ? -23.083 2.636 16.416 1.00 95.62 183 ARG A C 1
ATOM 1446 O O . ARG A 1 183 ? -23.186 2.058 17.498 1.00 95.62 183 ARG A O 1
ATOM 1453 N N . PHE A 1 184 ? -21.964 3.257 16.045 1.00 95.56 184 PHE A N 1
ATOM 1454 C CA . PHE A 1 184 ? -20.800 3.380 16.924 1.00 95.56 184 PHE A CA 1
ATOM 1455 C C . PHE A 1 184 ? -21.099 4.233 18.157 1.00 95.56 184 PHE A C 1
ATOM 1457 O O . PHE A 1 184 ? -20.704 3.850 19.257 1.00 95.56 184 PHE A O 1
ATOM 1464 N N . ASP A 1 185 ? -21.831 5.332 18.011 1.00 95.56 185 ASP A N 1
ATOM 1465 C CA . ASP A 1 185 ? -22.225 6.182 19.134 1.00 95.56 185 ASP A CA 1
ATOM 1466 C C . ASP A 1 185 ? -23.202 5.464 20.071 1.00 95.56 185 ASP A C 1
ATOM 1468 O O . ASP A 1 185 ? -23.064 5.539 21.294 1.00 95.56 185 ASP A O 1
ATOM 1472 N N . GLN A 1 186 ? -24.148 4.696 19.525 1.00 96.50 186 GLN A N 1
ATOM 1473 C CA . GLN A 1 186 ? -25.010 3.809 20.315 1.00 96.50 186 GLN A CA 1
ATOM 1474 C C . GLN A 1 186 ? -24.193 2.752 21.073 1.00 96.50 186 GLN A C 1
ATOM 1476 O O . GLN A 1 186 ? -24.414 2.527 22.267 1.00 96.50 186 GLN A O 1
ATOM 1481 N N . TYR A 1 187 ? -23.214 2.133 20.410 1.00 94.00 187 TYR A N 1
ATOM 1482 C CA . TYR A 1 187 ? -22.309 1.177 21.041 1.00 94.00 187 TYR A CA 1
ATOM 1483 C C . TYR A 1 187 ? -21.481 1.827 22.160 1.00 94.00 187 TYR A C 1
ATOM 1485 O O . TYR A 1 187 ? -21.407 1.274 23.255 1.00 94.00 187 TYR A O 1
ATOM 1493 N N . ARG A 1 188 ? -20.922 3.028 21.945 1.00 95.19 188 ARG A N 1
ATOM 1494 C CA . ARG A 1 188 ? -20.183 3.774 22.981 1.00 95.19 188 ARG A CA 1
ATOM 1495 C C . ARG A 1 188 ? -21.045 4.052 24.204 1.00 95.19 188 ARG A C 1
ATOM 1497 O O . ARG A 1 188 ? -20.612 3.748 25.309 1.00 95.19 188 ARG A O 1
ATOM 1504 N N . LYS A 1 189 ? -22.273 4.541 24.004 1.00 97.25 189 LYS A N 1
ATOM 1505 C CA . LYS A 1 189 ? -23.229 4.773 25.099 1.00 97.25 189 LYS A CA 1
ATOM 1506 C C . LYS A 1 189 ? -23.523 3.492 25.881 1.00 97.25 189 LYS A C 1
ATOM 1508 O O . LYS A 1 189 ? -23.627 3.532 27.099 1.00 97.25 189 LYS A O 1
ATOM 1513 N N . THR A 1 190 ? -23.610 2.352 25.197 1.00 95.94 190 THR A N 1
ATOM 1514 C CA . THR A 1 190 ? -23.810 1.044 25.844 1.00 95.94 190 THR A CA 1
ATOM 1515 C C . THR A 1 190 ? -22.589 0.638 26.676 1.00 95.94 190 THR A C 1
ATOM 1517 O O . THR A 1 190 ? -22.731 0.205 27.814 1.00 95.94 190 THR A O 1
ATOM 1520 N N . VAL A 1 191 ? -21.376 0.823 26.148 1.00 93.00 191 VAL A N 1
ATOM 1521 C CA . VAL A 1 191 ? -20.124 0.518 26.864 1.00 93.00 191 VAL A CA 1
ATOM 1522 C C . VAL A 1 191 ? -19.908 1.444 28.063 1.00 93.00 191 VAL A C 1
ATOM 1524 O O . VAL A 1 191 ? -19.349 1.019 29.070 1.00 93.00 191 VAL A O 1
ATOM 1527 N N . GLU A 1 192 ? -20.351 2.697 27.990 1.00 94.88 192 GLU A N 1
ATOM 1528 C CA . GLU A 1 192 ? -20.295 3.641 29.115 1.00 94.88 192 GLU A CA 1
ATOM 1529 C C . GLU A 1 192 ? -21.197 3.229 30.286 1.00 94.88 192 GLU A C 1
ATOM 1531 O O . GLU A 1 192 ? -20.904 3.584 31.424 1.00 94.88 192 GLU A O 1
ATOM 1536 N N . GLN A 1 193 ? -22.246 2.441 30.032 1.00 97.31 193 GLN A N 1
ATOM 1537 C CA . GLN A 1 193 ? -23.108 1.879 31.076 1.00 97.31 193 GLN A CA 1
ATOM 1538 C C . GLN A 1 193 ? -22.504 0.638 31.758 1.00 97.31 193 GLN A C 1
ATOM 1540 O O . GLN A 1 193 ? -23.033 0.195 32.777 1.00 97.31 193 GLN A O 1
ATOM 1545 N N . PHE A 1 194 ? -21.424 0.057 31.222 1.00 97.06 194 PHE A N 1
ATOM 1546 C CA . PHE A 1 194 ? -20.769 -1.104 31.830 1.00 97.06 194 PHE A CA 1
ATOM 1547 C C . PHE A 1 194 ? -19.925 -0.694 33.037 1.00 97.06 194 PHE A C 1
ATOM 1549 O O . PHE A 1 194 ? -19.255 0.341 33.030 1.00 97.06 194 PHE A O 1
ATOM 1556 N N . SER A 1 195 ? -19.897 -1.554 34.056 1.00 97.50 195 SER A N 1
ATOM 1557 C CA . SER A 1 195 ? -18.975 -1.384 35.181 1.00 97.50 195 SER A CA 1
ATOM 1558 C C . SER A 1 195 ? -17.514 -1.532 34.732 1.00 97.50 195 SER A C 1
ATOM 1560 O O . SER A 1 195 ? -17.221 -2.092 33.672 1.00 97.50 195 SER A O 1
ATOM 1562 N N . ASP A 1 196 ? -16.568 -1.048 35.539 1.00 96.06 196 ASP A N 1
ATOM 1563 C CA . ASP A 1 196 ? -15.132 -1.166 35.240 1.00 96.06 196 ASP A CA 1
ATOM 1564 C C . ASP A 1 196 ? -14.691 -2.623 35.056 1.00 96.06 196 ASP A C 1
ATOM 1566 O O . ASP A 1 196 ? -13.988 -2.935 34.096 1.00 96.06 196 ASP A O 1
ATOM 1570 N N . GLU A 1 197 ? -15.197 -3.531 35.893 1.00 96.06 197 GLU A N 1
ATOM 1571 C CA . GLU A 1 197 ? -14.914 -4.968 35.804 1.00 96.06 197 GLU A CA 1
ATOM 1572 C C . GLU A 1 197 ? -15.432 -5.580 34.492 1.00 96.06 197 GLU A C 1
ATOM 1574 O O . GLU A 1 197 ? -14.744 -6.371 33.846 1.00 96.06 197 GLU A O 1
ATOM 1579 N N . GLN A 1 198 ? -16.623 -5.174 34.039 1.00 95.56 198 GLN A N 1
ATOM 1580 C CA . GLN A 1 198 ? -17.191 -5.622 32.764 1.00 95.56 198 GLN A CA 1
ATOM 1581 C C . GLN A 1 198 ? -16.419 -5.057 31.569 1.00 95.56 198 GLN A C 1
ATOM 1583 O O . GLN A 1 198 ? -16.208 -5.765 30.582 1.00 95.56 198 GLN A O 1
ATOM 1588 N N . ARG A 1 199 ? -15.958 -3.803 31.653 1.00 95.00 199 ARG A N 1
ATOM 1589 C CA . ARG A 1 199 ? -15.108 -3.186 30.626 1.00 95.00 199 ARG A CA 1
ATOM 1590 C C . ARG A 1 199 ? -13.746 -3.869 30.543 1.00 95.00 199 ARG A C 1
ATOM 1592 O O . ARG A 1 199 ? -13.258 -4.102 29.437 1.00 95.00 199 ARG A O 1
ATOM 1599 N N . GLU A 1 200 ? -13.149 -4.234 31.675 1.00 93.62 200 GLU A N 1
ATOM 1600 C CA . GLU A 1 200 ? -11.881 -4.964 31.717 1.00 93.62 200 GLU A CA 1
ATOM 1601 C C . GLU A 1 200 ? -12.027 -6.398 31.192 1.00 93.62 200 GLU A C 1
ATOM 1603 O O . GLU A 1 200 ? -11.232 -6.819 30.348 1.00 93.62 200 GLU A O 1
ATOM 1608 N N . ALA A 1 201 ? -13.089 -7.111 31.575 1.00 93.50 201 ALA A N 1
ATOM 1609 C CA . ALA A 1 201 ? -13.404 -8.429 31.028 1.00 93.50 201 ALA A CA 1
ATOM 1610 C C . ALA A 1 201 ? -13.654 -8.372 29.509 1.00 93.50 201 ALA A C 1
ATOM 1612 O O . ALA A 1 201 ? -13.072 -9.151 28.749 1.00 93.50 201 ALA A O 1
ATOM 1613 N N . ALA A 1 202 ? -14.443 -7.402 29.032 1.00 89.19 202 ALA A N 1
ATOM 1614 C CA . ALA A 1 202 ? -14.661 -7.179 27.604 1.00 89.19 202 ALA A CA 1
ATOM 1615 C C . ALA A 1 202 ? -13.347 -6.839 26.881 1.00 89.19 202 ALA A C 1
ATOM 1617 O O . ALA A 1 202 ? -13.079 -7.360 25.801 1.00 89.19 202 ALA A O 1
ATOM 1618 N N . LYS A 1 203 ? -12.469 -6.031 27.482 1.00 89.44 203 LYS A N 1
ATOM 1619 C CA . LYS A 1 203 ? -11.137 -5.741 26.936 1.00 89.44 203 LYS A CA 1
ATOM 1620 C C . LYS A 1 203 ? -10.235 -6.978 26.916 1.00 89.44 203 LYS A C 1
ATOM 1622 O O . LYS A 1 203 ? -9.466 -7.129 25.970 1.00 89.44 203 LYS A O 1
ATOM 1627 N N . ALA A 1 204 ? -10.321 -7.877 27.892 1.00 89.38 204 ALA A N 1
ATOM 1628 C CA . ALA A 1 204 ? -9.559 -9.125 27.896 1.00 89.38 204 ALA A CA 1
ATOM 1629 C C . ALA A 1 204 ? -10.011 -10.076 26.771 1.00 89.38 204 ALA A C 1
ATOM 1631 O O . ALA A 1 204 ? -9.169 -10.663 26.088 1.00 89.38 204 ALA A O 1
ATOM 1632 N N . VAL A 1 205 ? -11.325 -10.169 26.536 1.00 88.31 205 VAL A N 1
ATOM 1633 C CA . VAL A 1 205 ? -11.920 -11.007 25.482 1.00 88.31 205 VAL A CA 1
ATOM 1634 C C . VAL A 1 205 ? -11.705 -10.396 24.092 1.00 88.31 205 VAL A C 1
ATOM 1636 O O . VAL A 1 205 ? -11.163 -11.047 23.200 1.00 88.31 205 VAL A O 1
ATOM 1639 N N . PHE A 1 206 ? -12.070 -9.126 23.897 1.00 84.88 206 PHE A N 1
ATOM 1640 C CA . PHE A 1 206 ? -12.071 -8.473 22.583 1.00 84.88 206 PHE A CA 1
ATOM 1641 C C . PHE A 1 206 ? -10.769 -7.727 22.260 1.00 84.88 206 PHE A C 1
ATOM 1643 O O . PHE A 1 206 ? -10.377 -7.646 21.095 1.00 84.88 206 PHE A O 1
ATOM 1650 N N . GLY A 1 207 ? -10.039 -7.228 23.260 1.00 73.25 207 GLY A N 1
ATOM 1651 C CA . GLY A 1 207 ? -8.785 -6.485 23.075 1.00 73.25 207 GLY A CA 1
ATOM 1652 C C . GLY A 1 207 ? -7.599 -7.340 22.615 1.00 73.25 207 GLY A C 1
ATOM 1653 O O . GLY A 1 207 ? -6.623 -6.797 22.097 1.00 73.25 207 GLY A O 1
ATOM 1654 N N . ARG A 1 208 ? -7.687 -8.676 22.714 1.00 67.38 208 ARG A N 1
ATOM 1655 C CA . ARG A 1 208 ? -6.731 -9.603 22.075 1.00 67.38 208 ARG A CA 1
ATOM 1656 C C . ARG A 1 208 ? -6.957 -9.769 20.565 1.00 67.38 208 ARG A C 1
ATOM 1658 O O . ARG A 1 208 ? -6.028 -10.174 19.862 1.00 67.38 208 ARG A O 1
ATOM 1665 N N . SER A 1 209 ? -8.143 -9.440 20.044 1.00 57.91 209 SER A N 1
ATOM 1666 C CA . SER A 1 209 ? -8.470 -9.625 18.618 1.00 57.91 209 SER A CA 1
ATOM 1667 C C . SER A 1 209 ? -7.821 -8.564 17.716 1.00 57.91 209 SER A C 1
ATOM 1669 O O . SER A 1 209 ? -7.256 -8.894 16.674 1.00 57.91 209 SER A O 1
ATOM 1671 N N . ALA A 1 210 ? -7.775 -7.302 18.161 1.00 55.44 210 ALA A N 1
ATOM 1672 C CA . ALA A 1 210 ? -7.306 -6.186 17.335 1.00 55.44 210 ALA A CA 1
ATOM 1673 C C . ALA A 1 210 ? -5.807 -6.255 16.977 1.00 55.44 210 ALA A C 1
ATOM 1675 O O . ALA A 1 210 ? -5.401 -5.747 15.936 1.00 55.44 210 ALA A O 1
ATOM 1676 N N . ARG A 1 211 ? -4.974 -6.915 17.798 1.00 54.81 211 ARG A N 1
ATOM 1677 C CA . ARG A 1 211 ? -3.558 -7.174 17.460 1.00 54.81 211 ARG A CA 1
ATOM 1678 C C . ARG A 1 211 ? -3.320 -8.507 16.755 1.00 54.81 211 ARG A C 1
ATOM 1680 O O . ARG A 1 211 ? -2.265 -8.671 16.154 1.00 54.81 211 ARG A O 1
ATOM 1687 N N . SER A 1 212 ? -4.258 -9.453 16.815 1.00 53.19 212 SER A N 1
ATOM 1688 C CA . SER A 1 212 ? -4.096 -10.767 16.176 1.00 53.19 212 SER A CA 1
ATOM 1689 C C . SER A 1 212 ? -4.632 -10.813 14.745 1.00 53.19 212 SER A C 1
ATOM 1691 O O . SER A 1 212 ? -4.151 -11.636 13.983 1.00 53.19 212 SER A O 1
ATOM 1693 N N . HIS A 1 213 ? -5.532 -9.907 14.343 1.00 47.78 213 HIS A N 1
ATOM 1694 C CA . HIS A 1 213 ? -6.013 -9.791 12.951 1.00 47.78 213 HIS A CA 1
ATOM 1695 C C . HIS A 1 213 ? -5.255 -8.753 12.100 1.00 47.78 213 HIS A C 1
ATOM 1697 O O . HIS A 1 213 ? -5.504 -8.635 10.906 1.00 47.78 213 HIS A O 1
ATOM 1703 N N . GLN A 1 214 ? -4.279 -8.034 12.671 1.00 47.50 214 GLN A N 1
ATOM 1704 C CA . GLN A 1 214 ? -3.199 -7.441 11.863 1.00 47.50 214 GLN A CA 1
ATOM 1705 C C . GLN A 1 214 ? -2.153 -8.480 11.433 1.00 47.50 214 GLN A C 1
ATOM 1707 O O . GLN A 1 214 ? -1.242 -8.163 10.668 1.00 47.50 214 GLN A O 1
ATOM 1712 N N . ARG A 1 215 ? -2.279 -9.727 11.899 1.00 48.00 215 ARG A N 1
ATOM 1713 C CA . ARG A 1 215 ? -1.592 -10.854 11.293 1.00 48.00 215 ARG A CA 1
ATOM 1714 C C . ARG A 1 215 ? -2.390 -11.235 10.054 1.00 48.00 215 ARG A C 1
ATOM 1716 O O . ARG A 1 215 ? -3.447 -11.841 10.160 1.00 48.00 215 ARG A O 1
ATOM 1723 N N . GLU A 1 216 ? -1.869 -10.807 8.911 1.00 44.12 216 GLU A N 1
ATOM 1724 C CA . GLU A 1 216 ? -2.242 -11.338 7.604 1.00 44.12 216 GLU A CA 1
ATOM 1725 C C . GLU A 1 216 ? -3.696 -11.017 7.218 1.00 44.12 216 GLU A C 1
ATOM 1727 O O . GLU A 1 216 ? -4.505 -11.901 6.959 1.00 44.12 216 GLU A O 1
ATOM 1732 N N . LEU A 1 217 ? -4.025 -9.727 7.050 1.00 42.62 217 LEU A N 1
ATOM 1733 C CA . LEU A 1 217 ? -4.847 -9.423 5.875 1.00 42.62 217 LEU A CA 1
ATOM 1734 C C . LEU A 1 217 ? -4.070 -10.031 4.698 1.00 42.62 217 LEU A C 1
ATOM 1736 O O . LEU A 1 217 ? -2.910 -9.638 4.526 1.00 42.62 217 LEU A O 1
ATOM 1740 N N . PRO A 1 218 ? -4.629 -10.982 3.926 1.00 44.78 218 PRO A N 1
ATOM 1741 C CA . PRO A 1 218 ? -4.032 -11.392 2.674 1.00 44.78 218 PRO A CA 1
ATOM 1742 C C . PRO A 1 218 ? -4.160 -10.191 1.740 1.00 44.78 218 PRO A C 1
ATOM 1744 O O . PRO A 1 218 ? -5.026 -10.119 0.872 1.00 44.78 218 PRO A O 1
ATOM 1747 N N . CYS A 1 219 ? -3.287 -9.201 1.921 1.00 39.81 219 CYS A N 1
ATOM 1748 C CA . CYS A 1 219 ? -2.758 -8.493 0.788 1.00 39.81 219 CYS A CA 1
ATOM 1749 C C . CYS A 1 219 ? -2.264 -9.614 -0.111 1.00 39.81 219 CYS A C 1
ATOM 1751 O O . CYS A 1 219 ? -1.225 -10.209 0.156 1.00 39.81 219 CYS A O 1
ATOM 1753 N N . ASN A 1 220 ? -3.031 -9.913 -1.154 1.00 42.19 220 ASN A N 1
ATOM 1754 C CA . ASN A 1 220 ? -2.639 -10.747 -2.279 1.00 42.19 220 ASN A CA 1
ATOM 1755 C C . ASN A 1 220 ? -1.535 -10.024 -3.084 1.00 42.19 220 ASN A C 1
ATOM 1757 O O . ASN A 1 220 ? -1.542 -9.974 -4.307 1.00 42.19 220 ASN A O 1
ATOM 1761 N N . CYS A 1 221 ? -0.612 -9.374 -2.375 1.00 38.66 221 CYS A N 1
ATOM 1762 C CA . CYS A 1 221 ? 0.743 -9.211 -2.816 1.00 38.66 221 CYS A CA 1
ATOM 1763 C C . CYS A 1 221 ? 1.288 -10.637 -2.785 1.00 38.66 221 CYS A C 1
ATOM 1765 O O . CYS A 1 221 ? 1.326 -11.210 -1.693 1.00 38.66 221 CYS A O 1
ATOM 1767 N N . PRO A 1 222 ? 1.647 -11.241 -3.930 1.00 46.38 222 PRO A N 1
ATOM 1768 C CA . PRO A 1 222 ? 2.355 -12.509 -3.908 1.00 46.38 222 PRO A CA 1
ATOM 1769 C C . PRO A 1 222 ? 3.476 -12.369 -2.889 1.00 46.38 222 PRO A C 1
ATOM 1771 O O . PRO A 1 222 ? 4.233 -11.395 -2.940 1.00 46.38 222 PRO A O 1
ATOM 1774 N N . GLU A 1 223 ? 3.471 -13.273 -1.915 1.00 42.66 223 GLU A N 1
ATOM 1775 C CA . GLU A 1 223 ? 4.413 -13.357 -0.814 1.00 42.66 223 GLU A CA 1
ATOM 1776 C C . GLU A 1 223 ? 5.813 -13.508 -1.411 1.00 42.66 223 GLU A C 1
ATOM 1778 O O . GLU A 1 223 ? 6.335 -14.596 -1.639 1.00 42.66 223 GLU A O 1
ATOM 1783 N N . MET A 1 224 ? 6.392 -12.371 -1.785 1.00 44.22 224 MET A N 1
ATOM 1784 C CA . MET A 1 224 ? 7.801 -12.227 -2.058 1.00 44.22 224 MET A CA 1
ATOM 1785 C C . MET A 1 224 ? 8.434 -12.471 -0.704 1.00 44.22 224 MET A C 1
ATOM 1787 O O . MET A 1 224 ? 8.366 -11.611 0.174 1.00 44.22 224 MET A O 1
ATOM 1791 N N . ASP A 1 225 ? 8.952 -13.685 -0.554 1.00 47.59 225 ASP A N 1
ATOM 1792 C CA . ASP A 1 225 ? 9.773 -14.194 0.534 1.00 47.59 225 ASP A CA 1
ATOM 1793 C C . ASP A 1 225 ? 10.986 -13.265 0.705 1.00 47.59 225 ASP A C 1
ATOM 1795 O O . ASP A 1 225 ? 12.098 -13.497 0.225 1.00 47.59 225 ASP A O 1
ATOM 1799 N N . ALA A 1 226 ? 10.723 -12.087 1.265 1.00 48.75 226 ALA A N 1
ATOM 1800 C CA . ALA A 1 226 ? 11.716 -11.074 1.508 1.00 48.75 226 ALA A CA 1
ATOM 1801 C C . ALA A 1 226 ? 12.563 -11.610 2.662 1.00 48.75 226 ALA A C 1
ATOM 1803 O O . ALA A 1 226 ? 12.005 -11.925 3.721 1.00 48.75 226 ALA A O 1
ATOM 1804 N N . PRO A 1 227 ? 13.896 -11.716 2.506 1.00 51.81 227 PRO A N 1
ATOM 1805 C CA . PRO A 1 227 ? 14.750 -12.138 3.602 1.00 51.81 227 PRO A CA 1
ATOM 1806 C C . PRO A 1 227 ? 14.439 -11.237 4.793 1.00 51.81 227 PRO A C 1
ATOM 1808 O O . PRO A 1 227 ? 14.470 -10.012 4.645 1.00 51.81 227 PRO A O 1
ATOM 1811 N N . ARG A 1 228 ? 14.086 -11.840 5.944 1.00 48.66 228 ARG A N 1
ATOM 1812 C CA . ARG A 1 228 ? 13.910 -11.145 7.229 1.00 48.66 228 ARG A CA 1
ATOM 1813 C C . ARG A 1 228 ? 14.996 -10.083 7.323 1.00 48.66 228 ARG A C 1
ATOM 1815 O O . ARG A 1 228 ? 16.163 -10.424 7.521 1.00 48.66 228 ARG A O 1
ATOM 1822 N N . ARG A 1 229 ? 14.625 -8.814 7.123 1.00 47.50 229 ARG A N 1
ATOM 1823 C CA . ARG A 1 229 ? 15.576 -7.715 7.258 1.00 47.50 229 ARG A CA 1
ATOM 1824 C C . ARG A 1 229 ? 16.186 -7.856 8.654 1.00 47.50 229 ARG A C 1
ATOM 1826 O O . ARG A 1 229 ? 15.414 -8.048 9.601 1.00 47.50 229 ARG A O 1
ATOM 1833 N N . PRO A 1 230 ? 17.522 -7.806 8.809 1.00 51.25 230 PRO A N 1
ATOM 1834 C CA . PRO A 1 230 ? 18.096 -7.648 10.136 1.00 51.25 230 PRO A CA 1
ATOM 1835 C C . PRO A 1 230 ? 17.378 -6.458 10.775 1.00 51.25 230 PRO A C 1
ATOM 1837 O O . PRO A 1 230 ? 17.177 -5.444 10.102 1.00 51.25 230 PRO A O 1
ATOM 1840 N N . GLN A 1 231 ? 16.893 -6.614 12.012 1.00 48.75 231 GLN A N 1
ATOM 1841 C CA . GLN A 1 231 ? 16.366 -5.488 12.779 1.00 48.75 231 GLN A CA 1
ATOM 1842 C C . GLN A 1 231 ? 17.493 -4.465 12.859 1.00 48.75 231 GLN A C 1
ATOM 1844 O O . GLN A 1 231 ? 18.384 -4.572 13.696 1.00 48.75 231 GLN A O 1
ATOM 1849 N N . MET A 1 232 ? 17.489 -3.506 11.937 1.00 51.59 232 MET A N 1
ATOM 1850 C CA . MET A 1 232 ? 18.280 -2.307 12.092 1.00 51.59 232 MET A CA 1
ATOM 1851 C C . MET A 1 232 ? 17.758 -1.689 13.386 1.00 51.59 232 MET A C 1
ATOM 1853 O O . MET A 1 232 ? 16.534 -1.538 13.506 1.00 51.59 232 MET A O 1
ATOM 1857 N N . PRO A 1 233 ? 18.622 -1.406 14.373 1.00 57.59 233 PRO A N 1
ATOM 1858 C CA . PRO A 1 233 ? 18.196 -0.688 15.557 1.00 57.59 233 PRO A CA 1
ATOM 1859 C C . PRO A 1 233 ? 17.524 0.583 15.055 1.00 57.59 233 PRO A C 1
ATOM 1861 O O . PRO A 1 233 ? 18.146 1.390 14.363 1.00 57.59 233 PRO A O 1
ATOM 1864 N N . MET A 1 234 ? 16.220 0.701 15.307 1.00 56.97 234 MET A N 1
ATOM 1865 C CA . MET A 1 234 ? 15.503 1.931 15.011 1.00 56.97 234 MET A CA 1
ATOM 1866 C C . MET A 1 234 ? 16.311 3.040 15.687 1.00 56.97 234 MET A C 1
ATOM 1868 O O . MET A 1 234 ? 16.618 2.881 16.875 1.00 56.97 234 MET A O 1
ATOM 1872 N N . PRO A 1 235 ? 16.716 4.107 14.973 1.00 62.12 235 PRO A N 1
ATOM 1873 C CA . PRO A 1 235 ? 17.306 5.256 15.633 1.00 62.12 235 PRO A CA 1
ATOM 1874 C C . PRO A 1 235 ? 16.282 5.681 16.676 1.00 62.12 235 PRO A C 1
ATOM 1876 O O . PRO A 1 235 ? 15.163 6.061 16.326 1.00 62.12 235 PRO A O 1
ATOM 1879 N N . MET A 1 236 ? 16.619 5.473 17.951 1.00 64.31 236 MET A N 1
ATOM 1880 C CA . MET A 1 236 ? 15.791 5.896 19.067 1.00 64.31 236 MET A CA 1
ATOM 1881 C C . MET A 1 236 ? 15.491 7.362 18.799 1.00 64.31 236 MET A C 1
ATOM 1883 O O . MET A 1 236 ? 16.415 8.177 18.779 1.00 64.31 236 MET A O 1
ATOM 1887 N N . MET A 1 237 ? 14.229 7.689 18.505 1.00 65.75 237 MET A N 1
ATOM 1888 C CA . MET A 1 237 ? 13.849 9.090 18.465 1.00 65.75 237 MET A CA 1
ATOM 1889 C C . MET A 1 237 ? 14.275 9.678 19.811 1.00 65.75 237 MET A C 1
ATOM 1891 O O . MET A 1 237 ? 13.992 9.048 20.838 1.00 65.75 237 MET A O 1
ATOM 1895 N N . PRO A 1 238 ? 14.995 10.811 19.824 1.00 70.62 238 PRO A N 1
ATOM 1896 C CA . PRO A 1 238 ? 15.378 11.451 21.067 1.00 70.62 238 PRO A CA 1
ATOM 1897 C C . PRO A 1 238 ? 14.099 11.665 21.869 1.00 70.62 238 PRO A C 1
ATOM 1899 O O . PRO A 1 238 ? 13.170 12.336 21.416 1.00 70.62 238 PRO A O 1
ATOM 1902 N N . GLN A 1 239 ? 14.023 10.990 23.014 1.00 74.62 239 GLN A N 1
ATOM 1903 C CA . GLN A 1 239 ? 12.893 11.103 23.918 1.00 74.62 239 GLN A CA 1
ATOM 1904 C C . GLN A 1 239 ? 12.777 12.592 24.269 1.00 74.62 239 GLN A C 1
ATOM 1906 O O . GLN A 1 239 ? 13.771 13.169 24.724 1.00 74.62 239 GLN A O 1
ATOM 1911 N N . PRO A 1 240 ? 11.632 13.249 24.006 1.00 74.19 240 PRO A N 1
ATOM 1912 C CA . PRO A 1 240 ? 11.461 14.632 24.414 1.00 74.19 240 PRO A CA 1
ATOM 1913 C C . PRO A 1 240 ? 11.676 14.708 25.932 1.00 74.19 240 PRO A C 1
ATOM 1915 O O . PRO A 1 240 ? 11.223 13.806 26.647 1.00 74.19 240 PRO A O 1
ATOM 1918 N N . PRO A 1 241 ? 12.392 15.729 26.432 1.00 74.50 241 PRO A N 1
ATOM 1919 C CA . PRO A 1 241 ? 12.625 15.870 27.858 1.00 74.50 241 PRO A CA 1
ATOM 1920 C C . PRO A 1 241 ? 11.274 15.905 28.568 1.00 74.50 241 PRO A C 1
ATOM 1922 O O . PRO A 1 241 ? 10.403 16.714 28.241 1.00 74.50 241 PRO A O 1
ATOM 1925 N N . MET A 1 242 ? 11.091 14.984 29.512 1.00 79.81 242 MET A N 1
ATOM 1926 C CA . MET A 1 242 ? 9.911 14.960 30.363 1.00 79.81 242 MET A CA 1
ATOM 1927 C C . MET A 1 242 ? 9.796 16.317 31.074 1.00 79.81 242 MET A C 1
ATOM 1929 O O . MET A 1 242 ? 10.812 16.827 31.560 1.00 79.81 242 MET A O 1
ATOM 1933 N N . PRO A 1 243 ? 8.594 16.913 31.151 1.00 76.50 243 PRO A N 1
ATOM 1934 C CA . PRO A 1 243 ? 8.393 18.124 31.930 1.00 76.50 243 PRO A CA 1
ATOM 1935 C C . PRO A 1 243 ? 8.786 17.842 33.382 1.00 76.50 243 PRO A C 1
ATOM 1937 O O . PRO A 1 243 ? 8.335 16.864 33.982 1.00 76.50 243 PRO A O 1
ATOM 1940 N N . ALA A 1 244 ? 9.669 18.681 33.925 1.00 78.62 244 ALA A N 1
ATOM 1941 C CA . ALA A 1 244 ? 10.101 18.580 35.309 1.00 78.62 244 ALA A CA 1
ATOM 1942 C C . ALA A 1 244 ? 8.879 18.647 36.246 1.00 78.62 244 ALA A C 1
ATOM 1944 O O . ALA A 1 244 ? 7.951 19.419 35.977 1.00 78.62 244 ALA A O 1
ATOM 1945 N N . PRO A 1 245 ? 8.855 17.857 37.335 1.00 73.56 245 PRO A N 1
ATOM 1946 C CA . PRO A 1 245 ? 7.786 17.936 38.318 1.00 73.56 245 PRO A CA 1
ATOM 1947 C C . PRO A 1 245 ? 7.704 19.364 38.863 1.00 73.56 245 PRO A C 1
ATOM 1949 O O . PRO A 1 245 ? 8.712 19.946 39.268 1.00 73.56 245 PRO A O 1
ATOM 1952 N N . ALA A 1 246 ? 6.495 19.927 38.832 1.00 74.38 246 ALA A N 1
ATOM 1953 C CA . ALA A 1 246 ? 6.216 21.253 39.355 1.00 74.38 246 ALA A CA 1
ATOM 1954 C C . ALA A 1 246 ? 6.672 21.333 40.817 1.00 74.38 246 ALA A C 1
ATOM 1956 O O . ALA A 1 246 ? 6.311 20.486 41.638 1.00 74.38 246 ALA A O 1
ATOM 1957 N N . ALA A 1 247 ? 7.490 22.341 41.119 1.00 75.12 247 ALA A N 1
ATOM 1958 C CA . ALA A 1 247 ? 7.950 22.601 42.471 1.00 75.12 247 ALA A CA 1
ATOM 1959 C C . ALA A 1 247 ? 6.738 22.790 43.405 1.00 75.12 247 ALA A C 1
ATOM 1961 O O . ALA A 1 247 ? 5.773 23.457 43.014 1.00 75.12 247 ALA A O 1
ATOM 1962 N N . PRO A 1 248 ? 6.763 22.216 44.622 1.00 72.38 248 PRO A N 1
ATOM 1963 C CA . PRO A 1 248 ? 5.702 22.432 45.591 1.00 72.38 248 PRO A CA 1
ATOM 1964 C C . PRO A 1 248 ? 5.611 23.925 45.915 1.00 72.38 248 PRO A C 1
ATOM 1966 O O . PRO A 1 248 ? 6.624 24.588 46.148 1.00 72.38 248 PRO A O 1
ATOM 1969 N N . ALA A 1 249 ? 4.385 24.447 45.890 1.00 67.56 249 ALA A N 1
ATOM 1970 C CA . ALA A 1 249 ? 4.105 25.833 46.223 1.00 67.56 249 ALA A CA 1
ATOM 1971 C C . ALA A 1 249 ? 4.617 26.155 47.641 1.00 67.56 249 ALA A C 1
ATOM 1973 O O . ALA A 1 249 ? 4.492 25.309 48.533 1.00 67.56 249 ALA A O 1
ATOM 1974 N N . PRO A 1 250 ? 5.186 27.353 47.871 1.00 67.06 250 PRO A N 1
ATOM 1975 C CA . PRO A 1 250 ? 5.599 27.762 49.204 1.00 67.06 250 PRO A CA 1
ATOM 1976 C C . PRO A 1 250 ? 4.375 27.813 50.123 1.00 67.06 250 PRO A C 1
ATOM 1978 O O . PRO A 1 250 ? 3.356 28.418 49.784 1.00 67.06 250 PRO A O 1
ATOM 1981 N N . ALA A 1 251 ? 4.487 27.150 51.273 1.00 66.94 251 ALA A N 1
ATOM 1982 C CA . ALA A 1 251 ? 3.507 27.244 52.344 1.00 66.94 251 ALA A CA 1
ATOM 1983 C C . ALA A 1 251 ? 3.418 28.704 52.818 1.00 66.94 251 ALA A C 1
ATOM 1985 O O . ALA A 1 251 ? 4.452 29.328 53.072 1.00 66.94 251 ALA A O 1
ATOM 1986 N N . GLN A 1 252 ? 2.192 29.232 52.871 1.00 68.12 252 GLN A N 1
ATOM 1987 C CA . GLN A 1 252 ? 1.880 30.505 53.525 1.00 68.12 252 GLN A CA 1
ATOM 1988 C C . GLN A 1 252 ? 1.800 30.322 55.038 1.00 68.12 252 GLN A C 1
ATOM 1990 O O . GLN A 1 252 ? 1.333 29.241 55.466 1.00 68.12 252 GLN A O 1
#